Protein AF-A0A925NNZ6-F1 (afdb_monomer_lite)

Secondary structure (DSSP, 8-state):
-EEEEEE--SHHHHHHHHHHTTSSEEEEEE-SSPPGGG----TTTTTS-SS--TT-STTTSTTTHHHHSS--EEE-S--SSSSTTHHHHH-HHHHHHHHHHHHHHHHHT-SS---EE---HHHHHHHHHHHHHTT-------EEE--TTTHHHHHHHHHHHHHHH-TTEEEETTEEEEEEEEETTEEEEEEEESSS----EEEE-

Sequence (205 aa):
MRKLALVGLGASGLFALKELAGADVEVHVFDVGPVYEKRYACPIDQGKLTVCPPKACSYCAPGQSAGSWNDFKVILSASPVIGGRLFDLVGGPELQKKLDIVRETILTHAPCEIPVVKPNAEDLEWIKKKATLAGMTYHYQELLHCGSDNAPAINTSILDEIIDKGPNINFHWDSKVLSVSRRGEQFNLQYDRYRNPGDEREDIF

pLDDT: mean 88.43, std 9.91, range [48.97, 97.94]

Radius of gyration: 20.22 Å; chains: 1; bounding box: 53×37×56 Å

Structure (mmCIF, N/CA/C/O backbone):
data_AF-A0A925NNZ6-F1
#
_entry.id   AF-A0A925NNZ6-F1
#
loop_
_atom_site.group_PDB
_atom_site.id
_atom_site.type_symbol
_atom_site.label_atom_id
_atom_site.label_alt_id
_atom_site.label_comp_id
_atom_site.label_asym_id
_atom_site.label_entity_id
_atom_site.label_seq_id
_atom_site.pdbx_PDB_ins_code
_atom_site.Cartn_x
_atom_site.Cartn_y
_atom_site.Cartn_z
_atom_site.occupancy
_atom_site.B_iso_or_equiv
_atom_site.auth_seq_id
_atom_site.auth_comp_id
_atom_site.auth_asym_id
_atom_site.auth_atom_id
_atom_site.pdbx_PDB_model_num
ATOM 1 N N . MET A 1 1 ? -25.799 -6.582 8.020 1.00 70.62 1 MET A N 1
ATOM 2 C CA . MET A 1 1 ? -24.635 -6.078 7.268 1.00 70.62 1 MET A CA 1
ATOM 3 C C . MET A 1 1 ? -23.443 -6.943 7.647 1.00 70.62 1 MET A C 1
ATOM 5 O O . MET A 1 1 ? -23.321 -7.266 8.824 1.00 70.62 1 MET A O 1
ATOM 9 N N . ARG A 1 2 ? -22.658 -7.432 6.680 1.00 89.69 2 ARG A N 1
ATOM 10 C CA . ARG A 1 2 ? -21.439 -8.206 6.982 1.00 89.69 2 ARG A CA 1
ATOM 11 C C . ARG A 1 2 ? -20.373 -7.248 7.514 1.00 89.69 2 ARG A C 1
ATOM 13 O O . ARG A 1 2 ? -20.303 -6.129 7.015 1.00 89.69 2 ARG A O 1
ATOM 20 N N . LYS A 1 3 ? -19.572 -7.686 8.487 1.00 95.31 3 LYS A N 1
ATOM 21 C CA . LYS A 1 3 ? -18.428 -6.923 8.993 1.00 95.31 3 LYS A CA 1
ATOM 22 C C . LYS A 1 3 ? -17.134 -7.495 8.429 1.00 95.31 3 LYS A C 1
ATOM 24 O O . LYS A 1 3 ? -17.007 -8.706 8.271 1.00 95.31 3 LYS A O 1
ATOM 29 N N . LEU A 1 4 ? -16.181 -6.629 8.117 1.00 96.38 4 LEU A N 1
ATOM 30 C CA . LEU A 1 4 ? -14.862 -7.002 7.620 1.00 96.38 4 LEU A CA 1
ATOM 31 C C . LEU A 1 4 ? -13.799 -6.266 8.427 1.00 96.38 4 LEU A C 1
ATOM 33 O O . LEU A 1 4 ? -13.827 -5.042 8.509 1.00 96.38 4 LEU A O 1
ATOM 37 N N . ALA A 1 5 ? -12.842 -7.004 8.981 1.00 97.00 5 ALA A N 1
ATOM 38 C CA . ALA A 1 5 ? -11.642 -6.421 9.565 1.00 97.00 5 ALA A CA 1
ATOM 39 C C . ALA A 1 5 ? -10.515 -6.395 8.525 1.00 97.00 5 ALA A C 1
ATOM 41 O O . ALA A 1 5 ? -10.08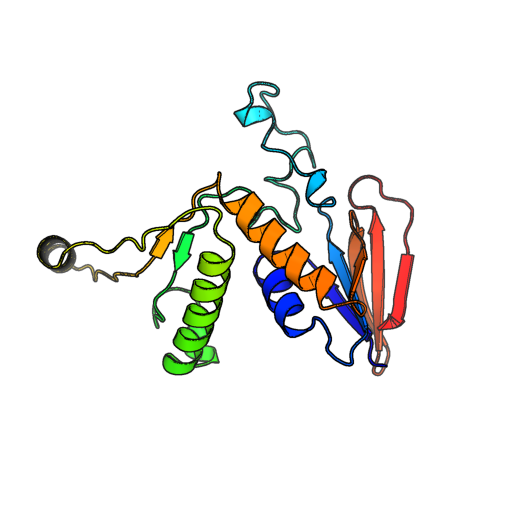9 -7.441 8.032 1.00 97.00 5 ALA A O 1
ATOM 42 N N . LEU A 1 6 ? -10.015 -5.203 8.212 1.00 95.31 6 LEU A N 1
ATOM 43 C CA . LEU A 1 6 ? -8.822 -4.993 7.402 1.00 95.31 6 LEU A CA 1
ATOM 44 C C . LEU A 1 6 ? -7.664 -4.630 8.331 1.00 95.31 6 LEU A C 1
ATOM 46 O O . LEU A 1 6 ? -7.710 -3.620 9.028 1.00 95.31 6 LEU A O 1
ATOM 50 N N . VAL A 1 7 ? -6.626 -5.465 8.359 1.00 94.12 7 VAL A N 1
ATOM 51 C CA . VAL A 1 7 ? -5.488 -5.306 9.274 1.00 94.12 7 VAL A CA 1
ATOM 52 C C . VAL A 1 7 ? -4.265 -4.815 8.503 1.00 94.12 7 VAL A C 1
ATOM 54 O O . VAL A 1 7 ? -3.663 -5.564 7.735 1.00 94.12 7 VAL A O 1
ATOM 57 N N . GLY A 1 8 ? -3.886 -3.563 8.749 1.00 89.44 8 GLY A N 1
ATOM 58 C CA . GLY A 1 8 ? -2.776 -2.863 8.108 1.00 89.44 8 GLY A CA 1
ATOM 59 C C . GLY A 1 8 ? -3.194 -2.090 6.856 1.00 89.44 8 GLY A C 1
ATOM 60 O O . GLY A 1 8 ? -3.698 -2.660 5.890 1.00 89.44 8 GLY A O 1
ATOM 61 N N . LEU A 1 9 ? -2.903 -0.791 6.843 1.00 87.75 9 LEU A N 1
ATOM 62 C CA . LEU A 1 9 ? -3.215 0.135 5.755 1.00 87.75 9 LEU A CA 1
ATOM 63 C C . LEU A 1 9 ? -1.996 0.412 4.857 1.00 87.75 9 LEU A C 1
ATOM 65 O O . LEU A 1 9 ? -1.708 1.541 4.472 1.00 87.75 9 LEU A O 1
ATOM 69 N N . GLY A 1 10 ? -1.251 -0.641 4.510 1.00 86.25 10 GLY A N 1
ATOM 70 C CA . GLY A 1 10 ? -0.184 -0.540 3.510 1.00 86.25 10 GLY A CA 1
ATOM 71 C C . GLY A 1 10 ? -0.756 -0.362 2.099 1.00 86.25 10 GLY A C 1
ATOM 72 O O . GLY A 1 10 ? -1.966 -0.257 1.924 1.00 86.25 10 GLY A O 1
ATOM 73 N N . ALA A 1 11 ? 0.090 -0.428 1.066 1.00 86.56 11 ALA A N 1
ATOM 74 C CA . ALA A 1 11 ? -0.375 -0.330 -0.323 1.00 86.56 11 ALA A CA 1
ATOM 75 C C . ALA A 1 11 ? -1.492 -1.347 -0.644 1.00 86.56 11 ALA A C 1
ATOM 77 O O . ALA A 1 11 ? -2.519 -0.982 -1.204 1.00 86.56 11 ALA A O 1
ATOM 78 N N . SER A 1 12 ? -1.348 -2.607 -0.219 1.00 89.31 12 SER A N 1
ATOM 79 C CA . SER A 1 12 ? -2.393 -3.622 -0.412 1.00 89.31 12 SER A CA 1
ATOM 80 C C . SER A 1 12 ? -3.700 -3.278 0.306 1.00 89.31 12 SER A C 1
ATOM 82 O O . SER A 1 12 ? -4.767 -3.436 -0.279 1.00 89.31 12 SER A O 1
ATOM 84 N N . GLY A 1 13 ? -3.625 -2.799 1.551 1.00 91.88 13 GLY A N 1
ATOM 85 C CA . GLY A 1 13 ? -4.790 -2.389 2.334 1.00 91.88 13 GLY A CA 1
ATOM 86 C C . GLY A 1 13 ? -5.497 -1.179 1.724 1.00 91.88 13 GLY A C 1
ATOM 87 O O . GLY A 1 13 ? -6.717 -1.182 1.611 1.00 91.88 13 GLY A O 1
ATOM 88 N N . LEU A 1 14 ? -4.733 -0.188 1.258 1.00 91.50 14 LEU A N 1
ATOM 89 C CA . LEU A 1 14 ? -5.252 1.012 0.604 1.00 91.50 14 LEU A CA 1
ATOM 90 C C . LEU A 1 14 ? -6.019 0.666 -0.680 1.00 91.50 14 LEU A C 1
ATOM 92 O O . LEU A 1 14 ? -7.159 1.089 -0.852 1.00 91.50 14 LEU A O 1
ATOM 96 N N . PHE A 1 15 ? -5.431 -0.159 -1.552 1.00 93.38 15 PHE A N 1
ATOM 97 C CA . PHE A 1 15 ? -6.103 -0.598 -2.778 1.00 93.38 15 PHE A CA 1
ATOM 98 C C . PHE A 1 15 ? -7.295 -1.524 -2.496 1.00 93.38 15 PHE A C 1
ATOM 100 O O . PHE A 1 15 ? -8.307 -1.424 -3.180 1.00 93.38 15 PHE A O 1
ATOM 107 N N . ALA A 1 16 ? -7.234 -2.373 -1.464 1.00 94.62 16 ALA A N 1
ATOM 108 C CA . ALA A 1 16 ? -8.396 -3.155 -1.043 1.00 94.62 16 ALA A CA 1
ATOM 109 C C . ALA A 1 16 ? -9.540 -2.256 -0.543 1.00 94.62 16 ALA A C 1
ATOM 111 O O . ALA A 1 16 ? -10.695 -2.496 -0.881 1.00 94.62 16 ALA A O 1
ATOM 112 N N . LEU A 1 17 ? -9.236 -1.198 0.216 1.00 93.94 17 LEU A N 1
ATOM 113 C CA . LEU A 1 17 ? -10.246 -0.233 0.653 1.00 93.94 17 LEU A CA 1
ATOM 114 C C . LEU A 1 17 ? -10.866 0.543 -0.500 1.00 93.94 17 LEU A C 1
ATOM 116 O O . LEU A 1 17 ? -12.069 0.777 -0.464 1.00 93.94 17 LEU A O 1
ATOM 120 N N . LYS A 1 18 ? -10.090 0.895 -1.527 1.00 93.56 18 LYS A N 1
ATOM 121 C CA . LYS A 1 18 ? -10.624 1.545 -2.731 1.00 93.56 18 LYS A CA 1
ATOM 122 C C . LYS A 1 18 ? -11.724 0.723 -3.404 1.00 93.56 18 LYS A C 1
ATOM 124 O O . LYS A 1 18 ? -12.705 1.299 -3.858 1.00 93.56 18 LYS A O 1
ATOM 129 N N . GLU A 1 19 ? -11.597 -0.602 -3.406 1.00 93.94 19 GLU A N 1
ATOM 130 C CA . GLU A 1 19 ? -12.623 -1.516 -3.929 1.00 93.94 19 GLU A CA 1
ATOM 131 C C . GLU A 1 19 ? -13.809 -1.713 -2.963 1.00 93.94 19 GLU A C 1
ATOM 133 O O . GLU A 1 19 ? -14.926 -1.988 -3.395 1.00 93.94 19 GLU A O 1
ATOM 138 N N . LEU A 1 20 ? -13.584 -1.596 -1.649 1.00 95.25 20 LEU A N 1
ATOM 139 C CA . LEU A 1 20 ? -14.611 -1.800 -0.615 1.00 95.25 20 LEU A CA 1
ATOM 140 C C . LEU A 1 20 ? -15.396 -0.524 -0.258 1.00 95.25 20 LEU A C 1
ATOM 142 O O . LEU A 1 20 ? -16.455 -0.609 0.373 1.00 95.25 20 LEU A O 1
ATOM 146 N N . ALA A 1 21 ? -14.889 0.653 -0.620 1.00 94.56 21 ALA A N 1
ATOM 147 C CA . ALA A 1 21 ? -15.532 1.932 -0.352 1.00 94.56 21 ALA A CA 1
ATOM 148 C C . ALA A 1 21 ? -16.902 2.010 -1.042 1.00 94.56 21 ALA A C 1
ATOM 150 O O . ALA A 1 21 ? -17.012 1.868 -2.258 1.00 94.56 21 ALA A O 1
ATOM 151 N N . GLY A 1 22 ? -17.957 2.223 -0.253 1.00 91.75 22 GLY A N 1
ATOM 152 C CA . GLY A 1 22 ? -19.336 2.308 -0.741 1.00 91.75 22 GLY A CA 1
ATOM 153 C C . GLY A 1 22 ? -20.005 0.956 -1.021 1.00 91.75 22 GLY A C 1
ATOM 154 O O . GLY A 1 22 ? -21.166 0.928 -1.429 1.00 91.75 22 GLY A O 1
ATOM 155 N N . ALA A 1 23 ? -19.316 -0.167 -0.797 1.00 93.50 23 ALA A N 1
ATOM 156 C CA . ALA A 1 23 ? -19.919 -1.494 -0.888 1.00 93.50 23 ALA A CA 1
ATOM 157 C C . ALA A 1 23 ? -20.847 -1.786 0.310 1.00 93.50 23 ALA A C 1
ATOM 159 O O . ALA A 1 23 ? -20.716 -1.195 1.381 1.00 93.50 23 ALA A O 1
ATOM 160 N N . ASP A 1 24 ? -21.762 -2.752 0.156 1.00 93.75 24 ASP A N 1
ATOM 161 C CA . ASP A 1 24 ? -22.685 -3.204 1.217 1.00 93.75 24 ASP A CA 1
ATOM 162 C C . ASP A 1 24 ? -21.991 -4.129 2.245 1.00 93.75 24 ASP A C 1
ATOM 164 O O . ASP A 1 24 ? -22.342 -5.295 2.450 1.00 93.75 24 ASP A O 1
ATOM 168 N N . VAL A 1 25 ? -20.924 -3.618 2.858 1.00 94.88 25 VAL A N 1
ATOM 169 C CA . VAL A 1 25 ? -20.135 -4.269 3.910 1.00 94.88 25 VAL A CA 1
ATOM 170 C C . VAL A 1 25 ? -19.590 -3.205 4.857 1.00 94.88 25 VAL A C 1
ATOM 172 O O . VAL A 1 25 ? -19.070 -2.186 4.419 1.00 94.88 25 VAL A O 1
ATOM 175 N N . GLU A 1 26 ? -19.692 -3.439 6.160 1.00 96.44 26 GLU A N 1
ATOM 176 C CA . GLU A 1 26 ? -19.111 -2.566 7.182 1.00 96.44 26 GLU A CA 1
ATOM 177 C C . GLU A 1 26 ? -17.634 -2.932 7.361 1.00 96.44 26 GLU A C 1
ATOM 179 O O . GLU A 1 26 ? -17.307 -4.064 7.724 1.00 96.44 26 GLU A O 1
ATOM 184 N N . VAL A 1 27 ? -16.725 -1.999 7.085 1.00 97.00 27 VAL A N 1
ATOM 185 C CA . VAL A 1 27 ? -15.278 -2.253 7.096 1.00 97.00 27 VAL A CA 1
ATOM 186 C C . VAL A 1 27 ? -14.638 -1.574 8.297 1.00 97.00 27 VAL A C 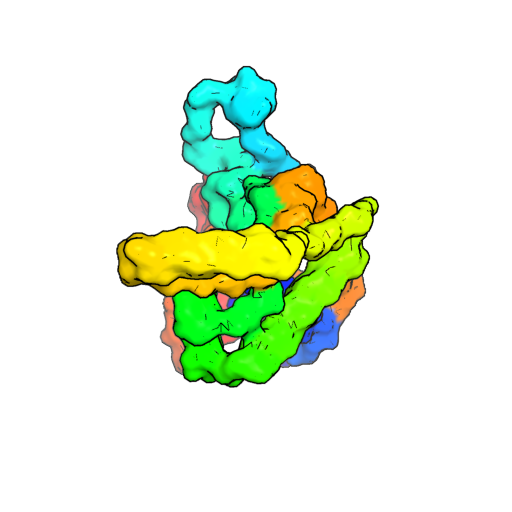1
ATOM 188 O O . VAL A 1 27 ? -14.811 -0.380 8.501 1.00 97.00 27 VAL A O 1
ATOM 191 N N . HIS A 1 28 ? -13.859 -2.314 9.080 1.00 97.19 28 HIS A N 1
ATOM 192 C CA . HIS A 1 28 ? -13.054 -1.789 10.180 1.00 97.19 28 HIS A CA 1
ATOM 193 C C . HIS A 1 28 ? -11.577 -1.918 9.828 1.00 97.19 28 HIS A C 1
ATOM 195 O O . HIS A 1 28 ? -11.075 -3.021 9.618 1.00 97.19 28 HIS A O 1
ATOM 201 N N . VAL A 1 29 ? -10.877 -0.792 9.769 1.00 94.75 29 VAL A N 1
ATOM 202 C CA . VAL A 1 29 ? -9.463 -0.722 9.393 1.00 94.75 29 VAL A CA 1
ATOM 203 C C . VAL A 1 29 ? -8.623 -0.565 10.645 1.00 94.75 29 VAL A C 1
ATOM 205 O O . VAL A 1 29 ? -8.743 0.445 11.327 1.00 94.75 29 VAL A O 1
ATOM 208 N N . PHE A 1 30 ? -7.751 -1.522 10.933 1.00 94.25 30 PHE A N 1
ATOM 209 C CA . PHE A 1 30 ? -6.829 -1.467 12.064 1.00 94.25 30 PHE A CA 1
ATOM 210 C C . PHE A 1 30 ? -5.424 -1.168 11.565 1.00 94.25 30 PHE A C 1
ATOM 212 O O . PHE A 1 30 ? -4.824 -1.992 10.872 1.00 94.25 30 PHE A O 1
ATOM 219 N N . ASP A 1 31 ? -4.888 -0.007 11.929 1.00 89.75 31 ASP A N 1
ATOM 220 C CA . ASP A 1 31 ? -3.544 0.397 11.535 1.00 89.75 31 ASP A CA 1
ATOM 221 C C . ASP A 1 31 ? -2.750 0.934 12.726 1.00 89.75 31 ASP A C 1
ATOM 223 O O . ASP A 1 31 ? -3.236 1.746 13.514 1.00 89.75 31 ASP A O 1
ATOM 227 N N . VAL A 1 32 ? -1.492 0.503 12.849 1.00 88.00 32 VAL A N 1
ATOM 228 C CA . VAL A 1 32 ? -0.613 0.963 13.937 1.00 88.00 32 VAL A CA 1
ATOM 229 C C . VAL A 1 32 ? -0.021 2.351 13.667 1.00 88.00 32 VAL A C 1
ATOM 231 O O . VAL A 1 32 ? 0.511 3.005 14.571 1.00 88.00 32 VAL A O 1
ATOM 234 N N . GLY A 1 33 ? -0.110 2.823 12.423 1.00 82.31 33 GLY A N 1
ATOM 235 C CA . GLY A 1 33 ? 0.255 4.167 12.023 1.00 82.31 33 GLY A CA 1
ATOM 236 C C . GLY A 1 33 ? -0.696 5.218 12.605 1.00 82.31 33 GLY A C 1
ATOM 237 O O . GLY A 1 33 ? -1.814 4.919 13.028 1.00 82.31 33 GLY A O 1
ATOM 238 N N . PRO A 1 34 ? -0.244 6.479 12.686 1.00 80.50 34 PRO A N 1
ATOM 239 C CA . PRO A 1 34 ? -1.134 7.578 13.010 1.00 80.50 34 PRO A CA 1
ATOM 240 C C . PRO A 1 34 ? -1.952 7.979 11.766 1.00 80.50 34 PRO A C 1
ATOM 242 O O . PRO A 1 34 ? -1.615 7.610 10.631 1.00 80.50 34 PRO A O 1
ATOM 245 N N . VAL A 1 35 ? -2.967 8.819 11.982 1.00 79.00 35 VAL A N 1
ATOM 246 C CA . VAL A 1 35 ? -3.643 9.565 10.903 1.00 79.00 35 VAL A CA 1
ATOM 247 C C . VAL A 1 35 ? -2.623 10.273 10.000 1.00 79.00 35 VAL A C 1
ATOM 249 O O . VAL A 1 35 ? -1.531 10.631 10.462 1.00 79.00 35 VAL A O 1
ATOM 252 N N . TYR A 1 36 ? -2.947 10.431 8.714 1.00 71.75 36 TYR A N 1
ATOM 253 C CA . TYR A 1 36 ? -2.008 10.915 7.692 1.00 71.75 36 TYR A CA 1
ATOM 254 C C . TYR A 1 36 ? -1.413 12.286 8.037 1.00 71.75 36 TYR A C 1
ATOM 256 O O . TYR A 1 36 ? -0.205 12.471 7.912 1.00 71.75 36 TYR A O 1
ATOM 264 N N . GLU A 1 37 ? -2.207 13.203 8.586 1.00 73.25 37 GLU A N 1
ATOM 265 C CA . GLU A 1 37 ? -1.793 14.570 8.943 1.00 73.25 37 GLU A CA 1
ATOM 266 C C . GLU A 1 37 ? -0.776 14.589 10.090 1.00 73.25 37 GLU A C 1
ATOM 268 O O . GLU A 1 37 ? -0.034 15.552 10.270 1.00 73.25 37 GLU A O 1
ATOM 273 N N . LYS A 1 38 ? -0.735 13.517 10.888 1.00 78.06 38 LYS A N 1
ATOM 274 C CA . LYS A 1 38 ? 0.229 13.337 11.981 1.00 78.06 38 LYS A CA 1
ATOM 275 C C . LYS A 1 38 ? 1.465 12.555 11.546 1.00 78.06 38 LYS A C 1
ATOM 277 O O . LYS A 1 38 ? 2.305 12.238 12.392 1.00 78.06 38 LYS A O 1
ATOM 282 N N . ARG A 1 39 ? 1.594 12.213 10.261 1.00 78.25 39 ARG A N 1
ATOM 283 C CA . ARG A 1 39 ? 2.824 11.623 9.732 1.00 78.25 39 ARG A CA 1
ATOM 284 C C . ARG A 1 39 ? 3.851 12.688 9.443 1.00 78.25 39 ARG A C 1
ATOM 286 O O . ARG A 1 39 ? 3.546 13.799 9.037 1.00 78.25 39 ARG A O 1
ATOM 293 N N . TYR A 1 40 ? 5.098 12.307 9.649 1.00 75.69 40 TYR A N 1
ATOM 294 C CA . TYR A 1 40 ? 6.236 13.190 9.482 1.00 75.69 40 TYR A CA 1
ATOM 295 C C . TYR A 1 40 ? 7.434 12.408 8.965 1.00 75.69 40 TYR A C 1
ATOM 297 O O . TYR A 1 40 ? 7.595 11.214 9.261 1.00 75.69 40 TYR A O 1
ATOM 305 N N . ALA A 1 41 ? 8.265 13.117 8.201 1.00 75.88 41 ALA A N 1
ATOM 306 C CA . ALA A 1 41 ? 9.531 12.613 7.703 1.00 75.88 41 ALA A CA 1
ATOM 307 C C . ALA A 1 41 ? 10.472 12.232 8.852 1.00 75.88 41 ALA A C 1
ATOM 309 O O . ALA A 1 41 ? 10.345 12.729 9.973 1.00 75.88 41 ALA A O 1
ATOM 310 N N . CYS A 1 42 ? 11.415 11.332 8.585 1.00 78.94 42 CYS A N 1
ATOM 311 C CA . CYS A 1 42 ? 12.329 10.842 9.605 1.00 78.94 42 CYS A CA 1
ATOM 312 C C . CYS A 1 42 ? 13.085 12.008 10.284 1.00 78.94 42 CYS A C 1
ATOM 314 O O . CYS A 1 42 ? 13.736 12.794 9.596 1.00 78.94 42 CYS A O 1
ATOM 316 N N . PRO A 1 43 ? 13.066 12.132 11.628 1.00 82.06 43 PRO A N 1
ATOM 317 C CA . PRO A 1 43 ? 13.826 13.177 12.314 1.00 82.06 43 PRO A CA 1
ATOM 318 C C . PRO A 1 43 ? 15.343 13.075 12.096 1.00 82.06 43 PRO A C 1
ATOM 320 O O . PRO A 1 43 ? 16.037 14.071 12.273 1.00 82.06 43 PRO A O 1
ATOM 323 N N . ILE A 1 44 ? 15.856 11.898 11.714 1.00 86.25 44 ILE A N 1
ATOM 324 C CA . ILE A 1 44 ? 17.268 11.709 11.346 1.00 86.25 44 ILE A CA 1
ATOM 325 C C . ILE A 1 44 ? 17.577 12.409 10.023 1.00 86.25 44 ILE A C 1
ATOM 327 O O . ILE A 1 44 ? 18.537 13.171 9.964 1.00 86.25 44 ILE A O 1
ATOM 331 N N . ASP A 1 45 ? 16.726 12.243 9.007 1.00 81.50 45 ASP A N 1
ATOM 332 C CA . ASP A 1 45 ? 16.864 12.938 7.715 1.00 81.50 45 ASP A CA 1
ATOM 333 C C . ASP A 1 45 ? 16.781 14.464 7.891 1.00 81.50 45 ASP A C 1
ATOM 335 O O . ASP A 1 45 ? 17.352 15.229 7.121 1.00 81.50 45 ASP A O 1
ATOM 339 N N . GLN A 1 46 ? 16.105 14.915 8.953 1.00 84.12 46 GLN A N 1
ATOM 340 C CA . GLN A 1 46 ? 16.008 16.322 9.346 1.00 84.12 46 GLN A CA 1
ATOM 341 C C . GLN A 1 46 ? 17.154 16.795 10.262 1.00 84.12 46 GLN A C 1
ATOM 343 O O . GLN A 1 46 ? 17.104 17.922 10.754 1.00 84.12 46 GLN A O 1
ATOM 348 N N . GLY A 1 47 ? 18.142 15.946 10.568 1.00 88.50 47 GLY A N 1
ATOM 349 C CA . GLY A 1 47 ? 19.259 16.263 11.467 1.00 88.50 47 GLY A CA 1
ATOM 350 C C . GLY A 1 47 ? 18.868 16.481 12.936 1.00 88.50 47 GLY A C 1
ATOM 351 O O . GLY A 1 47 ? 19.678 16.964 13.723 1.00 88.50 47 GLY A O 1
ATOM 352 N N . LYS A 1 48 ? 17.632 16.145 13.326 1.00 88.12 48 LYS A N 1
ATOM 353 C CA . LYS A 1 48 ? 17.109 16.323 14.693 1.00 88.12 48 LYS A CA 1
ATOM 354 C C . LYS A 1 48 ? 17.508 15.187 15.628 1.00 88.12 48 LYS A C 1
ATOM 356 O O . LYS A 1 48 ? 17.541 15.382 16.838 1.00 88.12 48 LYS A O 1
ATOM 361 N N . LEU A 1 49 ? 17.765 14.000 15.080 1.00 87.19 49 LEU A N 1
ATOM 362 C CA . LEU A 1 49 ? 18.192 12.814 15.819 1.00 87.19 49 LEU A CA 1
ATOM 363 C C . LEU A 1 49 ? 19.373 12.149 15.108 1.00 87.19 49 LEU A C 1
ATOM 365 O O . LEU A 1 49 ? 19.472 12.190 13.888 1.00 87.19 49 LEU A O 1
ATOM 369 N N . THR A 1 50 ? 20.239 11.490 15.873 1.00 88.62 50 THR A N 1
ATOM 370 C CA . THR A 1 50 ? 21.347 10.669 15.349 1.00 88.62 50 THR A CA 1
ATOM 371 C C . THR A 1 50 ? 21.059 9.170 15.426 1.00 88.62 50 THR A C 1
ATOM 373 O O . THR A 1 50 ? 21.654 8.382 14.699 1.00 88.62 50 THR A O 1
ATOM 376 N N . VAL A 1 51 ? 20.129 8.771 16.296 1.00 85.62 51 VAL A N 1
ATOM 377 C CA . VAL A 1 51 ? 19.690 7.387 16.510 1.00 85.62 51 VAL A CA 1
ATOM 378 C C . VAL A 1 51 ? 18.172 7.359 16.417 1.00 85.62 51 VAL A C 1
ATOM 380 O O . VAL A 1 51 ? 17.526 8.280 16.908 1.00 85.62 51 VAL A O 1
ATOM 383 N N . CYS A 1 52 ? 17.600 6.323 15.798 1.00 79.12 52 CYS A N 1
ATOM 384 C CA . CYS A 1 52 ? 16.150 6.165 15.673 1.00 79.12 52 CYS A CA 1
ATOM 385 C C . CYS A 1 52 ? 15.588 5.547 16.963 1.00 79.12 52 CYS A C 1
ATOM 387 O O . CYS A 1 52 ? 15.885 4.380 17.238 1.00 79.12 52 CYS A O 1
ATOM 389 N N . PRO A 1 53 ? 14.790 6.273 17.770 1.00 76.81 53 PRO A N 1
ATOM 390 C CA . PRO A 1 53 ? 14.105 5.649 18.887 1.00 76.81 53 PRO A CA 1
ATOM 391 C C . PRO A 1 53 ? 13.076 4.618 18.387 1.00 76.81 53 PRO A C 1
ATOM 393 O O . PRO A 1 53 ? 12.555 4.726 17.271 1.00 76.81 53 PRO A O 1
ATOM 396 N N . PRO A 1 54 ? 12.704 3.629 19.213 1.00 74.31 54 PRO A N 1
ATOM 397 C CA . PRO A 1 54 ? 11.572 2.766 18.905 1.00 74.31 54 PRO A CA 1
ATOM 398 C C . PRO A 1 54 ? 10.312 3.597 18.625 1.00 74.31 54 PRO A C 1
ATOM 400 O O . PRO A 1 54 ? 10.008 4.536 19.358 1.00 74.31 54 PRO A O 1
ATOM 403 N N . LYS A 1 55 ? 9.563 3.241 17.572 1.00 70.69 55 LYS A N 1
ATOM 404 C CA . LYS A 1 55 ? 8.307 3.913 17.164 1.00 70.69 55 LYS A CA 1
ATOM 405 C C . LYS A 1 55 ? 8.456 5.411 16.826 1.00 70.69 55 LYS A C 1
ATOM 407 O O . LYS A 1 55 ? 7.469 6.142 16.840 1.00 70.69 55 LYS A O 1
ATOM 412 N N . ALA A 1 56 ? 9.668 5.876 16.524 1.00 63.44 56 ALA A N 1
ATOM 413 C CA . ALA A 1 56 ? 9.975 7.304 16.464 1.00 63.44 56 ALA A CA 1
ATOM 414 C C . ALA A 1 56 ? 9.620 8.035 15.173 1.00 63.44 56 ALA A C 1
ATOM 416 O O . ALA A 1 56 ? 9.730 9.261 15.140 1.00 63.44 56 ALA A O 1
ATOM 417 N N . CYS A 1 57 ? 9.258 7.340 14.097 1.00 68.38 57 CYS A N 1
ATOM 418 C CA . CYS A 1 57 ? 8.920 8.001 12.842 1.00 68.38 57 CYS A CA 1
ATOM 419 C C . CYS A 1 57 ? 8.006 7.154 11.959 1.00 68.38 57 CYS A C 1
ATOM 421 O O . CYS A 1 57 ? 7.859 5.941 12.135 1.00 68.38 57 CYS A O 1
ATOM 423 N N . SER A 1 58 ? 7.418 7.822 10.968 1.00 68.44 58 SER A N 1
ATOM 424 C CA . SER A 1 58 ? 6.496 7.209 10.006 1.00 68.44 58 SER A CA 1
ATOM 425 C C . SER A 1 58 ? 7.203 6.326 8.966 1.00 68.44 58 SER A C 1
ATOM 427 O O . SER A 1 58 ? 6.526 5.643 8.209 1.00 68.44 58 SER A O 1
ATOM 429 N N . TYR A 1 59 ? 8.544 6.314 8.936 1.00 69.19 59 TYR A N 1
ATOM 430 C CA . TYR A 1 59 ? 9.347 5.466 8.037 1.00 69.19 59 TYR A CA 1
ATOM 431 C C . TYR A 1 59 ? 9.477 4.030 8.545 1.00 69.19 59 TYR A C 1
ATOM 433 O O . TYR A 1 59 ? 9.615 3.100 7.761 1.00 69.19 59 TYR A O 1
ATOM 441 N N . CYS A 1 60 ? 9.470 3.834 9.863 1.00 60.41 60 CYS A N 1
ATOM 442 C CA . CYS A 1 60 ? 9.699 2.517 10.463 1.00 60.41 60 CYS A CA 1
ATOM 443 C C . CYS A 1 60 ? 8.457 1.975 11.174 1.00 60.41 60 CYS A C 1
ATOM 445 O O . CYS A 1 60 ? 8.412 0.792 11.504 1.00 60.41 60 CYS A O 1
ATOM 447 N N . ALA A 1 61 ? 7.454 2.822 11.431 1.00 61.09 61 ALA A N 1
ATOM 448 C CA . ALA A 1 61 ? 6.187 2.377 11.991 1.00 61.09 61 ALA A CA 1
ATOM 449 C C . ALA A 1 61 ? 5.475 1.448 10.986 1.00 61.09 61 ALA A C 1
ATOM 451 O O . ALA A 1 61 ? 5.260 1.859 9.841 1.00 61.09 61 ALA A O 1
ATOM 452 N N . PRO A 1 62 ? 5.094 0.219 11.390 1.00 54.31 62 PRO A N 1
ATOM 453 C CA . PRO A 1 62 ? 4.269 -0.646 10.560 1.00 54.31 62 PRO A CA 1
ATOM 454 C C . PRO A 1 62 ? 2.951 0.063 10.235 1.00 54.31 62 PRO A C 1
ATOM 456 O O . PRO A 1 62 ? 2.580 1.050 10.864 1.00 54.31 62 PRO A O 1
ATOM 459 N N . GLY A 1 63 ? 2.240 -0.410 9.229 1.00 52.38 63 GLY A N 1
ATOM 460 C CA . GLY A 1 63 ? 0.966 0.171 8.837 1.00 52.38 63 GLY A CA 1
ATOM 461 C C . GLY A 1 63 ? 1.075 0.973 7.558 1.00 52.38 63 GLY A C 1
ATOM 462 O O . GLY A 1 63 ? 0.408 0.622 6.602 1.00 52.38 63 GLY A O 1
ATOM 463 N N . GLN A 1 64 ? 1.952 1.984 7.470 1.00 55.53 64 GLN A N 1
ATOM 464 C CA . GLN A 1 64 ? 1.945 2.883 6.294 1.00 55.53 64 GLN A CA 1
ATOM 465 C C . GLN A 1 64 ? 3.327 3.282 5.760 1.00 55.53 64 GLN A C 1
ATOM 467 O O . GLN A 1 64 ? 3.439 3.984 4.750 1.00 55.53 64 GLN A O 1
ATOM 472 N N . SER A 1 65 ? 4.401 2.788 6.377 1.00 50.50 65 SER A N 1
ATOM 473 C CA . SER A 1 65 ? 5.769 3.102 5.962 1.00 50.50 65 SER A CA 1
ATOM 474 C C . SER A 1 65 ? 6.204 2.477 4.636 1.00 50.50 65 SER A C 1
ATOM 476 O O . SER A 1 65 ? 7.024 3.057 3.928 1.00 50.50 65 SER A O 1
ATOM 478 N N . ALA A 1 66 ? 5.625 1.342 4.238 1.00 48.97 66 ALA A N 1
ATOM 479 C CA . ALA A 1 66 ? 6.003 0.690 2.984 1.00 48.97 66 ALA A CA 1
ATOM 480 C C . ALA A 1 66 ? 5.518 1.446 1.730 1.00 48.97 66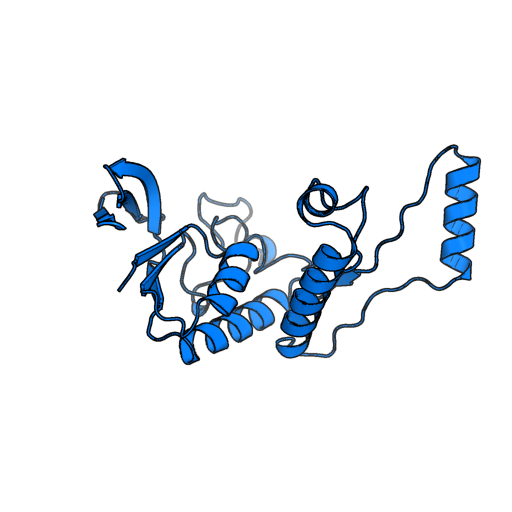 ALA A C 1
ATOM 482 O O . ALA A 1 66 ? 5.885 1.067 0.623 1.00 48.97 66 ALA A O 1
ATOM 483 N N . GLY A 1 67 ? 4.742 2.528 1.887 1.00 51.31 67 GLY A N 1
ATOM 484 C CA . GLY A 1 67 ? 4.271 3.362 0.776 1.00 51.31 67 GLY A CA 1
ATOM 485 C C . GLY A 1 67 ? 4.336 4.874 1.002 1.00 51.31 67 GLY A C 1
ATOM 486 O O . GLY A 1 67 ? 4.281 5.598 0.024 1.00 51.31 67 GLY A O 1
ATOM 487 N N . SER A 1 68 ? 4.448 5.381 2.238 1.00 63.97 68 SER A N 1
ATOM 488 C CA . SER A 1 68 ? 4.317 6.835 2.478 1.00 63.97 68 SER A CA 1
ATOM 489 C C . SER A 1 68 ? 5.614 7.630 2.298 1.00 63.97 68 SER A C 1
ATOM 491 O O . SER A 1 68 ? 5.539 8.808 1.990 1.00 63.97 68 SER A O 1
ATOM 493 N N . TRP A 1 69 ? 6.785 7.023 2.517 1.00 72.44 69 TRP A N 1
ATOM 494 C CA . TRP A 1 69 ? 8.084 7.714 2.475 1.00 72.44 69 TRP A CA 1
ATOM 495 C C . TRP A 1 69 ? 9.182 6.784 1.959 1.00 72.44 69 TRP A C 1
ATOM 497 O O . TRP A 1 69 ? 10.081 6.361 2.685 1.00 72.44 69 TRP A O 1
ATOM 507 N N . ASN A 1 70 ? 9.053 6.391 0.701 1.00 75.12 70 ASN A N 1
ATOM 508 C CA . ASN A 1 70 ? 10.069 5.645 -0.024 1.00 75.12 70 ASN A CA 1
ATOM 509 C C . ASN A 1 70 ? 10.089 6.113 -1.474 1.00 75.12 70 ASN A C 1
ATOM 511 O O . ASN A 1 70 ? 9.197 6.838 -1.897 1.00 75.12 70 ASN A O 1
ATOM 515 N N . ASP A 1 71 ? 11.062 5.625 -2.237 1.00 82.75 71 ASP A N 1
ATOM 516 C CA . ASP A 1 71 ? 11.247 5.955 -3.654 1.00 82.75 71 ASP A CA 1
ATOM 517 C C . ASP A 1 71 ? 9.983 5.730 -4.510 1.00 82.75 71 ASP A C 1
ATOM 519 O O . ASP A 1 71 ? 9.878 6.232 -5.620 1.00 82.75 71 ASP A O 1
ATOM 523 N N . PHE A 1 72 ? 9.004 4.977 -4.003 1.00 86.50 72 PHE A N 1
ATOM 524 C CA . PHE A 1 72 ? 7.691 4.760 -4.599 1.00 86.50 72 PHE A CA 1
ATOM 525 C C . PHE A 1 72 ? 7.825 4.228 -6.023 1.00 86.50 72 PHE A C 1
ATOM 527 O O . PHE A 1 72 ? 7.308 4.762 -7.008 1.00 86.50 72 PHE A O 1
ATOM 534 N N . LYS A 1 73 ? 8.621 3.161 -6.105 1.00 88.56 73 LYS A N 1
ATOM 535 C CA . LYS A 1 73 ? 8.872 2.405 -7.322 1.00 88.56 73 LYS A CA 1
ATOM 536 C C . LYS A 1 73 ? 7.791 1.357 -7.497 1.00 88.56 73 LYS A C 1
ATOM 538 O O . LYS A 1 73 ? 7.654 0.460 -6.666 1.00 88.56 73 LYS A O 1
ATOM 543 N N . VAL A 1 74 ? 7.069 1.440 -8.606 1.00 88.56 74 VAL A N 1
ATOM 544 C CA . VAL A 1 74 ? 6.023 0.479 -8.962 1.00 88.56 74 VAL A CA 1
ATOM 545 C C . VAL A 1 74 ? 6.457 -0.269 -10.205 1.00 88.56 74 VAL A C 1
ATOM 547 O O . VAL A 1 74 ? 6.749 0.339 -11.230 1.00 88.56 74 VAL A O 1
ATOM 550 N N . ILE A 1 75 ? 6.503 -1.594 -10.111 1.00 89.00 75 ILE A N 1
ATOM 551 C CA . ILE A 1 75 ? 6.749 -2.467 -11.259 1.00 89.00 75 ILE A CA 1
ATOM 552 C C . ILE A 1 75 ? 5.463 -2.520 -12.083 1.00 89.00 75 ILE A C 1
ATOM 554 O O . ILE A 1 75 ? 4.417 -2.883 -11.553 1.00 89.00 75 ILE A O 1
ATOM 558 N N . LEU A 1 76 ? 5.543 -2.170 -13.365 1.00 89.12 76 LEU A N 1
ATOM 559 C CA . LEU A 1 76 ? 4.381 -2.020 -14.249 1.00 89.12 76 LEU A CA 1
ATOM 560 C C . LEU A 1 76 ? 4.219 -3.155 -15.265 1.00 89.12 76 LEU A C 1
ATOM 562 O O . LEU A 1 76 ? 3.261 -3.159 -16.034 1.00 89.12 76 LEU A O 1
ATOM 566 N N . SER A 1 77 ? 5.146 -4.109 -15.289 1.00 87.88 77 SER A N 1
ATOM 567 C CA . SER A 1 77 ? 5.140 -5.213 -16.250 1.00 87.88 77 SER A CA 1
ATOM 568 C C . SER A 1 77 ? 4.949 -6.552 -15.550 1.00 87.88 77 SER A C 1
ATOM 570 O O . SER A 1 77 ? 5.745 -6.939 -14.685 1.00 87.88 77 SER A O 1
ATOM 572 N N . ALA A 1 78 ? 3.911 -7.281 -15.961 1.00 91.38 78 ALA A N 1
ATOM 573 C CA . ALA A 1 78 ? 3.692 -8.655 -15.541 1.00 91.38 78 ALA A CA 1
ATOM 574 C C . ALA A 1 78 ? 4.863 -9.533 -16.005 1.00 91.38 78 ALA A C 1
ATOM 576 O O . ALA A 1 78 ? 5.205 -9.570 -17.186 1.00 91.38 78 ALA A O 1
ATOM 577 N N . SER A 1 79 ? 5.478 -10.253 -15.067 1.00 89.56 79 SER A N 1
ATOM 578 C CA . SER A 1 79 ? 6.650 -11.080 -15.338 1.00 89.56 79 SER A CA 1
ATOM 579 C C . SER A 1 79 ? 6.543 -12.423 -14.616 1.00 89.56 79 SER A C 1
ATOM 581 O O . SER A 1 79 ? 6.192 -12.439 -13.438 1.00 89.56 79 SER A O 1
ATOM 583 N N . PRO A 1 80 ? 6.874 -13.548 -15.277 1.00 90.00 80 PRO A N 1
ATOM 584 C CA . PRO A 1 80 ? 6.923 -14.858 -14.627 1.00 90.00 80 PRO A CA 1
ATOM 585 C C . PRO A 1 80 ? 8.133 -15.022 -13.698 1.00 90.00 80 PRO A C 1
ATOM 587 O O . PRO A 1 80 ? 8.200 -15.976 -12.933 1.00 90.00 80 PRO A O 1
ATOM 590 N N . VAL A 1 81 ? 9.113 -14.119 -13.779 1.00 89.94 81 VAL A N 1
ATOM 591 C CA . VAL A 1 81 ? 10.395 -14.225 -13.061 1.00 89.94 81 VAL A CA 1
ATOM 592 C C . VAL A 1 81 ? 10.629 -13.078 -12.076 1.00 89.94 81 VAL A C 1
ATOM 594 O O . VAL A 1 81 ? 11.590 -13.108 -11.312 1.00 89.94 81 VAL A O 1
ATOM 597 N N . ILE A 1 82 ? 9.760 -12.062 -12.071 1.00 84.88 82 ILE A N 1
ATOM 598 C CA . ILE A 1 82 ? 9.851 -10.880 -11.204 1.00 84.88 82 ILE A CA 1
ATOM 599 C C . ILE A 1 82 ? 8.492 -10.655 -10.537 1.00 84.88 82 ILE A C 1
ATOM 601 O O . ILE A 1 82 ? 7.461 -10.724 -11.193 1.00 84.88 82 ILE A O 1
ATOM 605 N N . GLY A 1 83 ? 8.487 -10.339 -9.238 1.00 80.44 83 GLY A N 1
ATOM 606 C CA . GLY A 1 83 ? 7.247 -10.086 -8.486 1.00 80.44 83 GLY A CA 1
ATOM 607 C C . GLY A 1 83 ? 6.685 -11.304 -7.743 1.00 80.44 83 GLY A C 1
ATOM 608 O O . GLY A 1 83 ? 5.544 -11.282 -7.284 1.00 80.44 83 GLY A O 1
ATOM 609 N N . GLY A 1 84 ? 7.484 -12.364 -7.585 1.00 87.31 84 GLY A N 1
ATOM 610 C CA . GLY A 1 84 ? 7.123 -13.540 -6.793 1.00 87.31 84 GLY A CA 1
ATOM 611 C C . GLY A 1 84 ? 6.096 -14.435 -7.488 1.00 87.31 84 GLY A C 1
ATOM 612 O O . GLY A 1 84 ? 6.184 -14.680 -8.684 1.00 87.31 84 GLY A O 1
ATOM 613 N N . ARG A 1 85 ? 5.128 -14.955 -6.724 1.00 92.38 85 ARG A N 1
ATOM 614 C CA . ARG A 1 85 ? 4.168 -15.976 -7.190 1.00 92.38 85 ARG A CA 1
ATOM 615 C C . ARG A 1 85 ? 2.917 -15.405 -7.861 1.00 92.38 85 ARG A C 1
ATOM 617 O O . ARG A 1 85 ? 2.069 -16.179 -8.285 1.00 92.38 85 ARG A O 1
ATOM 624 N N . LEU A 1 86 ? 2.761 -14.080 -7.944 1.00 91.25 86 LEU A N 1
ATOM 625 C CA . LEU A 1 86 ? 1.532 -13.473 -8.473 1.00 91.25 86 LEU A CA 1
ATOM 626 C C . LEU A 1 86 ? 1.249 -13.909 -9.912 1.00 91.25 86 LEU A C 1
ATOM 628 O O . LEU A 1 86 ? 0.107 -14.224 -10.231 1.00 91.25 86 LEU A O 1
ATOM 632 N N . PHE A 1 87 ? 2.285 -14.007 -10.748 1.00 93.88 87 PHE A N 1
ATOM 633 C CA . PHE A 1 87 ? 2.135 -14.488 -12.119 1.00 93.88 87 PHE A CA 1
ATOM 634 C C . PHE A 1 87 ? 1.564 -15.912 -12.165 1.00 93.88 87 PHE A C 1
ATOM 636 O O . PHE A 1 87 ? 0.632 -16.165 -12.921 1.00 93.88 87 PHE A O 1
ATOM 643 N N . ASP A 1 88 ? 2.059 -16.816 -11.316 1.00 95.25 88 ASP A N 1
ATOM 644 C CA . ASP A 1 88 ? 1.574 -18.202 -11.244 1.00 95.25 88 ASP A CA 1
ATOM 645 C C . ASP A 1 88 ? 0.139 -18.300 -10.711 1.00 95.25 88 ASP A C 1
ATOM 647 O O . ASP A 1 88 ? -0.592 -19.223 -11.062 1.00 95.25 88 ASP A O 1
ATOM 651 N N . LEU A 1 89 ? -0.248 -17.385 -9.816 1.00 94.88 89 LEU A N 1
ATOM 652 C CA . LEU A 1 89 ? -1.533 -17.430 -9.119 1.00 94.88 89 LEU A CA 1
ATOM 653 C C . LEU A 1 89 ? -2.691 -16.903 -9.968 1.00 94.88 89 LEU A C 1
ATOM 655 O O . LEU A 1 89 ? -3.788 -17.448 -9.882 1.00 94.88 89 LEU A O 1
ATOM 659 N N . VAL A 1 90 ? -2.471 -15.839 -10.748 1.00 94.88 90 VAL A N 1
ATOM 660 C CA . VAL A 1 90 ? -3.546 -15.190 -11.528 1.00 94.88 90 VAL A CA 1
ATOM 661 C C . VAL A 1 90 ? -3.319 -15.216 -13.040 1.00 94.88 90 VAL A C 1
ATOM 663 O O . VAL A 1 90 ? -4.248 -14.958 -13.800 1.00 94.88 90 VAL A O 1
ATOM 666 N N . GLY A 1 91 ? -2.113 -15.557 -13.495 1.00 95.50 91 GLY A N 1
ATOM 667 C CA . GLY A 1 91 ? -1.729 -15.524 -14.903 1.00 95.50 91 GLY A CA 1
ATOM 668 C C . GLY A 1 91 ? -1.321 -14.130 -15.388 1.00 95.50 91 GLY A C 1
ATOM 669 O O . GLY A 1 91 ? -1.744 -13.101 -14.861 1.00 95.50 91 GLY A O 1
ATOM 670 N N . GLY A 1 92 ? -0.495 -14.097 -16.437 1.00 94.56 92 GLY A N 1
ATOM 671 C CA . GLY A 1 92 ? 0.049 -12.860 -17.009 1.00 94.56 92 GLY A CA 1
ATOM 672 C C . GLY A 1 92 ? -0.999 -11.810 -17.412 1.00 94.56 92 GLY A C 1
ATOM 673 O O . GLY A 1 92 ? -0.850 -10.660 -17.002 1.00 94.56 92 GLY A O 1
ATOM 674 N N . PRO A 1 93 ? -2.065 -12.166 -18.161 1.00 96.19 93 PRO A N 1
ATOM 675 C CA . PRO A 1 93 ? -3.073 -11.194 -18.589 1.00 96.19 93 PRO A CA 1
ATOM 676 C C . PRO A 1 93 ? -3.810 -10.513 -17.428 1.00 96.19 93 PRO A C 1
ATOM 678 O O . PRO A 1 93 ? -3.962 -9.294 -17.426 1.00 96.19 93 PRO A O 1
ATOM 681 N N . GLU A 1 94 ? -4.231 -11.279 -16.418 1.00 96.38 94 GLU A N 1
ATOM 682 C CA . GLU A 1 94 ? -4.939 -10.725 -15.258 1.00 96.38 94 GLU A CA 1
ATOM 683 C C . GLU A 1 94 ? -3.991 -9.932 -14.353 1.00 96.38 94 GLU A C 1
ATOM 685 O O . GLU A 1 94 ? -4.370 -8.880 -13.839 1.00 96.38 94 GLU A O 1
ATOM 690 N N . LEU A 1 95 ? -2.739 -10.380 -14.194 1.00 95.19 95 LEU A N 1
ATOM 691 C CA . LEU A 1 95 ? -1.732 -9.609 -13.469 1.00 95.19 95 LEU A CA 1
ATOM 692 C C . LEU A 1 95 ? -1.499 -8.249 -14.135 1.00 95.19 95 LEU A C 1
ATOM 694 O O . LEU A 1 95 ? -1.518 -7.237 -13.441 1.00 95.19 95 LEU A O 1
ATOM 698 N N . GLN A 1 96 ? -1.333 -8.210 -15.460 1.00 95.69 96 GLN A N 1
ATOM 699 C CA . GLN A 1 96 ? -1.128 -6.951 -16.175 1.00 95.69 96 GLN A CA 1
ATOM 700 C C . GLN A 1 96 ? -2.318 -6.006 -15.988 1.00 95.69 96 GLN A C 1
ATOM 702 O O . GLN A 1 96 ? -2.114 -4.854 -15.625 1.00 95.69 96 GLN A O 1
ATOM 707 N N . LYS A 1 97 ? -3.555 -6.509 -16.099 1.00 96.19 97 LYS A N 1
ATOM 708 C CA . LYS A 1 97 ? -4.764 -5.710 -15.851 1.00 96.19 97 LYS A CA 1
ATOM 709 C C . LYS A 1 97 ? -4.774 -5.079 -14.454 1.00 96.19 97 LYS A C 1
ATOM 711 O O . LYS A 1 97 ? -5.136 -3.916 -14.305 1.00 96.19 97 LYS A O 1
ATOM 716 N N . LYS A 1 98 ? -4.368 -5.826 -13.420 1.00 94.31 98 LYS A N 1
ATOM 717 C CA . LYS A 1 98 ? -4.264 -5.287 -12.053 1.00 94.31 98 LYS A CA 1
ATOM 718 C C . LYS A 1 98 ? -3.162 -4.231 -11.935 1.00 94.31 98 LYS A C 1
ATOM 720 O O . LYS A 1 98 ? -3.375 -3.220 -11.273 1.00 94.31 98 LYS A O 1
ATOM 725 N N . LEU A 1 99 ? -2.011 -4.441 -12.577 1.00 93.94 99 LEU A N 1
ATOM 726 C CA . LEU A 1 99 ? -0.927 -3.454 -12.610 1.00 93.94 99 LEU A CA 1
ATOM 727 C C . LEU A 1 99 ? -1.352 -2.166 -13.325 1.00 93.94 99 LEU A C 1
ATOM 729 O O . LEU A 1 99 ? -0.997 -1.083 -12.867 1.00 93.94 99 LEU A O 1
ATOM 733 N N . ASP A 1 100 ? -2.149 -2.272 -14.387 1.00 95.12 100 ASP A N 1
ATOM 734 C CA . ASP A 1 100 ? -2.673 -1.118 -15.119 1.00 95.12 100 ASP A CA 1
ATOM 735 C C . ASP A 1 100 ? -3.627 -0.286 -14.243 1.00 95.12 100 ASP A C 1
ATOM 737 O O . ASP A 1 100 ? -3.494 0.934 -14.201 1.00 95.12 100 ASP A O 1
ATOM 741 N N . ILE A 1 101 ? -4.502 -0.929 -13.453 1.00 95.50 101 ILE A N 1
ATOM 742 C CA . ILE A 1 101 ? -5.375 -0.242 -12.475 1.00 95.50 101 ILE A CA 1
ATOM 743 C C . ILE A 1 101 ? -4.545 0.482 -11.407 1.00 95.50 101 ILE A C 1
ATOM 745 O O . ILE A 1 101 ? -4.828 1.632 -11.058 1.00 95.50 101 ILE A O 1
ATOM 749 N N . VAL A 1 102 ? -3.504 -0.177 -10.887 1.00 93.81 102 VAL A N 1
ATOM 750 C CA . VAL A 1 102 ? -2.590 0.423 -9.903 1.00 93.81 102 VAL A CA 1
ATOM 751 C C . VAL A 1 102 ? -1.879 1.635 -10.503 1.00 93.81 102 VAL A C 1
ATOM 753 O O . VAL A 1 102 ? -1.831 2.691 -9.874 1.00 93.81 102 VAL A O 1
ATOM 756 N N . ARG A 1 103 ? -1.363 1.503 -11.730 1.00 94.06 103 ARG A N 1
ATOM 757 C CA . ARG A 1 103 ? -0.703 2.582 -12.470 1.00 94.06 103 ARG A CA 1
ATOM 758 C C . ARG A 1 103 ? -1.629 3.771 -12.671 1.00 94.06 103 ARG A C 1
ATOM 760 O O . ARG A 1 103 ? -1.232 4.890 -12.367 1.00 94.06 103 ARG A O 1
ATOM 767 N N . GLU A 1 104 ? -2.823 3.533 -13.204 1.00 95.50 104 GLU A N 1
ATOM 768 C CA . GLU A 1 104 ? -3.808 4.576 -13.486 1.00 95.50 104 GLU A CA 1
ATOM 769 C C . GLU A 1 104 ? -4.176 5.319 -12.206 1.00 95.50 104 GLU A C 1
ATOM 771 O O . GLU A 1 104 ? -4.039 6.536 -12.157 1.00 95.50 104 GLU A O 1
ATOM 776 N N . THR A 1 105 ? -4.510 4.583 -11.142 1.00 95.19 105 THR A N 1
ATOM 777 C CA . THR A 1 105 ? -4.829 5.171 -9.835 1.00 95.19 105 THR A CA 1
ATOM 778 C C . THR A 1 105 ? -3.696 6.082 -9.361 1.00 95.19 105 THR A C 1
ATOM 780 O O . THR A 1 105 ? -3.919 7.250 -9.062 1.00 95.19 105 THR A O 1
ATOM 783 N N . ILE A 1 106 ? -2.454 5.594 -9.344 1.00 93.50 106 ILE A N 1
ATOM 784 C CA . ILE A 1 106 ? -1.315 6.391 -8.870 1.00 93.50 106 ILE A CA 1
ATOM 785 C C . ILE A 1 106 ? -1.122 7.659 -9.708 1.00 93.50 106 ILE A C 1
ATOM 787 O O . ILE A 1 106 ? -0.879 8.721 -9.141 1.00 93.50 106 ILE A O 1
ATOM 791 N N . LEU A 1 107 ? -1.241 7.566 -11.036 1.00 94.31 107 LEU A N 1
ATOM 792 C CA . LEU A 1 107 ? -1.090 8.717 -11.927 1.00 94.31 107 LEU A CA 1
ATOM 793 C C . LEU A 1 107 ? -2.229 9.733 -11.769 1.00 94.31 107 LEU A C 1
ATOM 795 O O . LEU A 1 107 ? -1.967 10.930 -11.812 1.00 94.31 107 LEU A O 1
ATOM 799 N N . THR A 1 108 ? -3.467 9.285 -11.544 1.00 96.38 108 THR A N 1
ATOM 800 C CA . THR A 1 108 ? -4.618 10.167 -11.286 1.00 96.38 108 THR A CA 1
ATOM 801 C C . THR A 1 108 ? -4.452 10.977 -10.000 1.00 96.38 108 THR A C 1
ATOM 803 O O . THR A 1 108 ? -4.868 12.131 -9.951 1.00 96.38 108 THR A O 1
ATOM 806 N N . HIS A 1 109 ? -3.831 10.393 -8.973 1.00 94.75 109 HIS A N 1
ATOM 807 C CA . HIS A 1 109 ? -3.613 11.034 -7.671 1.00 94.75 109 HIS A CA 1
ATOM 808 C C . HIS A 1 109 ? -2.246 11.716 -7.534 1.00 94.75 109 HIS A C 1
ATOM 810 O O . HIS A 1 109 ? -1.922 12.263 -6.477 1.00 94.75 109 HIS A O 1
ATOM 816 N N . ALA A 1 110 ? -1.417 11.679 -8.577 1.00 94.00 110 ALA A N 1
ATOM 817 C CA . ALA A 1 110 ? -0.116 12.319 -8.556 1.00 94.00 110 ALA A CA 1
ATOM 818 C C . ALA A 1 110 ? -0.256 13.852 -8.535 1.00 94.00 110 ALA A C 1
ATOM 820 O O . ALA A 1 110 ? -1.013 14.414 -9.326 1.00 94.00 110 ALA A O 1
ATOM 821 N N . PRO A 1 111 ? 0.507 14.562 -7.681 1.00 92.88 111 PRO A N 1
ATOM 822 C CA . PRO A 1 111 ? 0.471 16.026 -7.629 1.00 92.88 111 PRO A CA 1
ATOM 823 C C . PRO A 1 111 ? 1.148 16.685 -8.845 1.00 92.88 111 PRO A C 1
ATOM 825 O O . PRO A 1 111 ? 1.096 17.904 -9.005 1.00 92.88 111 PRO A O 1
ATOM 828 N N . CYS A 1 112 ? 1.822 15.896 -9.682 1.00 92.25 112 CYS A N 1
ATOM 829 C CA . CYS A 1 112 ? 2.532 16.325 -10.876 1.00 92.25 112 CYS A CA 1
ATOM 830 C C . CYS A 1 112 ? 2.576 15.190 -11.908 1.00 92.25 112 CYS A C 1
ATOM 832 O O . CYS A 1 112 ? 2.210 14.050 -11.622 1.00 92.25 112 CYS A O 1
ATOM 834 N N . GLU A 1 113 ? 3.046 15.494 -13.116 1.00 91.94 113 GLU A N 1
ATOM 835 C CA . GLU A 1 113 ? 3.306 14.465 -14.118 1.00 91.94 113 GLU A CA 1
ATOM 836 C C . GLU A 1 113 ? 4.476 13.573 -13.678 1.00 91.94 113 GLU A C 1
ATOM 838 O O . GLU A 1 113 ? 5.574 14.058 -13.399 1.00 91.94 113 GLU A O 1
ATOM 843 N N . ILE A 1 114 ? 4.242 12.259 -13.634 1.00 89.06 114 ILE A N 1
ATOM 844 C CA . ILE A 1 114 ? 5.255 11.271 -13.259 1.00 89.06 114 ILE A CA 1
ATOM 845 C C . ILE A 1 114 ? 5.626 10.461 -14.502 1.00 89.06 114 ILE A C 1
ATOM 847 O O . ILE A 1 114 ? 4.800 9.686 -14.998 1.00 89.06 114 ILE A O 1
ATOM 851 N N . PRO A 1 115 ? 6.858 10.603 -15.022 1.00 83.69 115 PRO A N 1
ATOM 852 C CA . PRO A 1 115 ? 7.265 9.893 -16.217 1.00 83.69 115 PRO A CA 1
ATOM 853 C C . PRO A 1 115 ? 7.426 8.404 -15.926 1.00 83.69 115 PRO A C 1
ATOM 855 O O . PRO A 1 115 ? 7.958 7.984 -14.895 1.00 83.69 115 PRO A O 1
ATOM 858 N N . VAL A 1 116 ? 7.028 7.587 -16.895 1.00 81.81 116 VAL A N 1
ATOM 859 C CA . VAL A 1 116 ? 7.385 6.172 -16.888 1.00 81.81 116 VAL A CA 1
ATOM 860 C C . VAL A 1 116 ? 8.788 6.014 -17.448 1.00 81.81 116 VAL A C 1
ATOM 862 O O . VAL A 1 116 ? 9.060 6.387 -18.590 1.00 81.81 116 VAL A O 1
ATOM 865 N N . VAL A 1 117 ? 9.681 5.435 -16.650 1.00 77.94 117 VAL A N 1
ATOM 866 C CA . VAL A 1 117 ? 11.086 5.291 -17.025 1.00 77.94 117 VAL A CA 1
ATOM 867 C C . VAL A 1 117 ? 11.237 4.098 -17.964 1.00 77.94 117 VAL A C 1
ATOM 869 O O . VAL A 1 117 ? 11.084 2.941 -17.560 1.00 77.94 117 VAL A O 1
ATOM 872 N N . LYS A 1 118 ? 11.569 4.383 -19.227 1.00 79.62 118 LYS A N 1
ATOM 873 C CA . LYS A 1 118 ? 11.900 3.371 -20.234 1.00 79.62 118 LYS A CA 1
ATOM 874 C C . LYS A 1 118 ? 13.253 3.685 -20.877 1.00 79.62 118 LYS A C 1
ATOM 876 O O . LYS A 1 118 ? 13.420 4.788 -21.396 1.00 79.62 118 LYS A O 1
ATOM 881 N N . PRO A 1 119 ? 14.221 2.754 -20.849 1.00 80.56 119 PRO A N 1
ATOM 882 C CA . PRO A 1 119 ? 15.437 2.881 -21.639 1.00 80.56 119 PRO A CA 1
ATOM 883 C C . PRO A 1 119 ? 15.100 2.829 -23.133 1.00 80.56 119 PRO A C 1
ATOM 885 O O . PRO A 1 119 ? 14.105 2.224 -23.542 1.00 80.56 119 PRO A O 1
ATOM 888 N N . ASN A 1 120 ? 15.939 3.460 -23.953 1.00 88.56 120 ASN A N 1
ATOM 889 C CA . ASN A 1 120 ? 15.815 3.347 -25.402 1.00 88.56 120 ASN A CA 1
ATOM 890 C C . ASN A 1 120 ? 16.201 1.927 -25.872 1.00 88.56 120 ASN A C 1
ATOM 892 O O . ASN A 1 120 ? 16.775 1.123 -25.130 1.00 88.56 120 ASN A O 1
ATOM 896 N N . ALA A 1 121 ? 15.862 1.610 -27.122 1.00 90.88 121 ALA A N 1
ATOM 897 C CA . ALA A 1 121 ? 16.111 0.287 -27.686 1.00 90.88 121 ALA A CA 1
ATOM 898 C C . ALA A 1 121 ? 17.610 -0.053 -27.785 1.00 90.88 121 ALA A C 1
ATOM 900 O O . ALA A 1 121 ? 17.980 -1.207 -27.583 1.00 90.88 121 ALA A O 1
ATOM 901 N N . GLU A 1 122 ? 18.471 0.931 -28.055 1.00 94.50 122 GLU A N 1
ATOM 902 C CA . GLU A 1 122 ? 19.917 0.720 -28.201 1.00 94.50 122 GLU A CA 1
ATOM 903 C C . GLU A 1 122 ? 20.568 0.318 -26.871 1.00 94.50 122 GLU A C 1
ATOM 905 O O . GLU A 1 122 ? 21.307 -0.666 -26.821 1.00 94.50 122 GLU A O 1
ATOM 910 N N . ASP A 1 123 ? 20.227 1.007 -25.781 1.00 92.75 123 ASP A N 1
ATOM 911 C CA . ASP A 1 123 ? 20.706 0.709 -24.429 1.00 92.75 123 ASP A CA 1
ATOM 912 C C . ASP A 1 123 ? 20.224 -0.665 -23.955 1.00 92.75 123 ASP A C 1
ATOM 914 O O . ASP A 1 123 ? 20.989 -1.432 -23.358 1.00 92.75 123 ASP A O 1
ATOM 918 N N . LEU A 1 124 ? 18.966 -1.009 -24.259 1.00 92.19 124 LEU A N 1
ATOM 919 C CA . LEU A 1 124 ? 18.405 -2.327 -23.958 1.00 92.19 124 LEU A CA 1
ATOM 920 C C . LEU A 1 124 ? 19.145 -3.444 -24.691 1.00 92.19 124 LEU A C 1
ATOM 922 O O . LEU A 1 124 ? 19.471 -4.463 -24.084 1.00 92.19 124 LEU A O 1
ATOM 926 N N . GLU A 1 125 ? 19.423 -3.279 -25.981 1.00 94.69 125 GLU A N 1
ATOM 927 C CA . GLU A 1 125 ? 20.155 -4.288 -26.746 1.00 94.69 125 GLU A CA 1
ATOM 928 C C . GLU A 1 125 ? 21.620 -4.380 -26.314 1.00 94.69 125 GLU A C 1
ATOM 930 O O . GLU A 1 125 ? 22.168 -5.480 -26.176 1.00 94.69 125 GLU A O 1
ATOM 935 N N . TRP A 1 126 ? 22.249 -3.245 -26.006 1.00 96.00 126 TRP A N 1
ATOM 936 C CA . TRP A 1 126 ? 23.605 -3.211 -25.476 1.00 96.00 126 TRP A CA 1
ATOM 937 C C . TRP A 1 126 ? 23.721 -3.981 -24.154 1.00 96.00 126 TRP A C 1
ATOM 939 O O . TRP A 1 126 ? 24.591 -4.853 -24.029 1.00 96.00 126 TRP A O 1
ATOM 949 N N . ILE A 1 127 ? 22.836 -3.723 -23.183 1.00 95.50 127 ILE A N 1
ATOM 950 C CA . ILE A 1 127 ? 22.904 -4.385 -21.875 1.00 95.50 127 ILE A CA 1
ATOM 951 C C . ILE A 1 127 ? 22.525 -5.866 -21.962 1.00 95.50 127 ILE A C 1
ATOM 953 O O . ILE A 1 127 ? 23.181 -6.694 -21.327 1.00 95.50 127 ILE A O 1
ATOM 957 N N . LYS A 1 128 ? 21.551 -6.233 -22.810 1.00 95.75 128 LYS A N 1
ATOM 958 C CA . LYS A 1 128 ? 21.226 -7.640 -23.095 1.00 95.75 128 LYS A CA 1
ATOM 959 C C . LYS A 1 128 ? 22.438 -8.376 -23.651 1.00 95.75 128 LYS A C 1
ATOM 961 O O . LYS A 1 128 ? 22.798 -9.424 -23.125 1.00 95.75 128 LYS A O 1
ATOM 966 N N . LYS A 1 129 ? 23.127 -7.802 -24.645 1.00 96.69 129 LYS A N 1
ATOM 967 C CA . LYS A 1 129 ? 24.344 -8.392 -25.221 1.00 96.69 129 LYS A CA 1
ATOM 968 C C . LYS A 1 129 ? 25.431 -8.586 -24.165 1.00 96.69 129 LYS A C 1
ATOM 970 O O . LYS A 1 129 ? 26.068 -9.638 -24.132 1.00 96.69 129 LYS A O 1
ATOM 975 N N . LYS A 1 130 ? 25.650 -7.593 -23.295 1.00 97.88 130 LYS A N 1
ATOM 976 C CA . LYS A 1 130 ? 26.620 -7.695 -22.193 1.00 97.88 130 LYS A CA 1
ATOM 977 C C . LYS A 1 130 ? 26.252 -8.803 -21.206 1.00 97.88 130 LYS A C 1
ATOM 979 O O . LYS A 1 130 ? 27.129 -9.587 -20.855 1.00 97.88 130 LYS A O 1
ATOM 984 N N . ALA A 1 131 ? 24.981 -8.905 -20.820 1.00 97.25 131 ALA A N 1
ATOM 985 C CA . ALA A 1 131 ? 24.496 -9.967 -19.944 1.00 97.25 131 ALA A CA 1
ATOM 986 C C . ALA A 1 131 ? 24.700 -11.351 -20.578 1.00 97.25 131 ALA A C 1
ATOM 988 O O . ALA A 1 131 ? 25.295 -12.224 -19.952 1.00 97.25 131 ALA A O 1
ATOM 989 N N . THR A 1 132 ? 24.314 -11.528 -21.846 1.00 96.81 132 THR A N 1
ATOM 990 C CA . THR A 1 132 ? 24.475 -12.801 -22.563 1.00 96.81 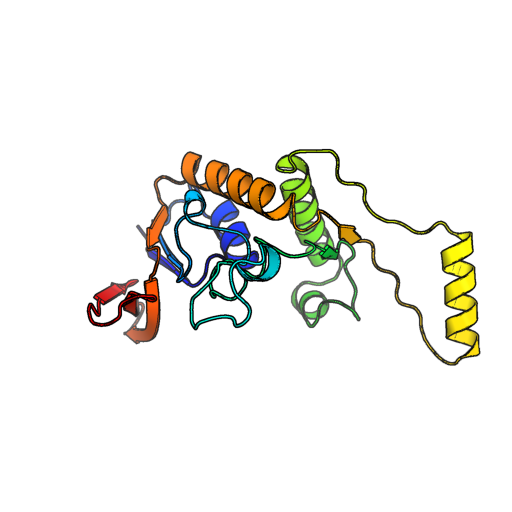132 THR A CA 1
ATOM 991 C C . THR A 1 132 ? 25.939 -13.225 -22.672 1.00 96.81 132 THR A C 1
ATOM 993 O O . THR A 1 132 ? 26.252 -14.385 -22.422 1.00 96.8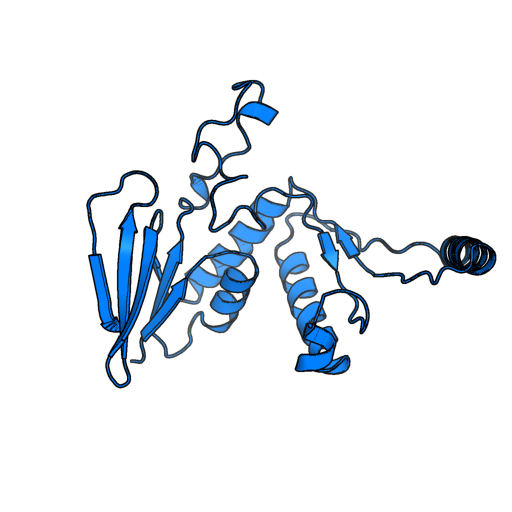1 132 THR A O 1
ATOM 996 N N . LEU A 1 133 ? 26.856 -12.298 -22.982 1.00 97.94 133 LEU A N 1
ATOM 997 C CA . LEU A 1 133 ? 28.299 -12.588 -23.027 1.00 97.94 133 LEU A CA 1
ATOM 998 C C . LEU A 1 133 ? 28.867 -13.016 -21.665 1.00 97.94 133 LEU A C 1
ATOM 1000 O O . LEU A 1 133 ? 29.859 -13.737 -21.623 1.00 97.94 133 LEU A O 1
ATOM 1004 N N . ALA A 1 134 ? 28.239 -12.591 -20.569 1.00 97.75 134 ALA A N 1
ATOM 1005 C CA . ALA A 1 134 ? 28.581 -12.999 -19.209 1.00 97.75 134 ALA A CA 1
ATOM 1006 C C . ALA A 1 134 ? 27.835 -14.268 -18.742 1.00 97.75 134 ALA A C 1
ATOM 1008 O O . ALA A 1 134 ? 27.957 -14.649 -17.581 1.00 97.75 134 ALA A O 1
ATOM 1009 N N . GLY A 1 135 ? 27.045 -14.917 -19.608 1.00 97.31 135 GLY A N 1
ATOM 1010 C CA . GLY A 1 135 ? 26.227 -16.079 -19.241 1.00 97.31 135 GLY A CA 1
ATOM 1011 C C . GLY A 1 135 ? 25.001 -15.741 -18.382 1.00 97.31 135 GLY A C 1
ATOM 1012 O O . GLY A 1 135 ? 24.457 -16.619 -17.719 1.00 97.31 135 GLY A O 1
ATOM 1013 N N . MET A 1 136 ? 24.564 -14.479 -18.374 1.00 97.25 136 MET A N 1
ATOM 1014 C CA . MET A 1 136 ? 23.403 -13.990 -17.626 1.00 97.25 136 MET A CA 1
ATOM 1015 C C . MET A 1 136 ? 22.217 -13.694 -18.555 1.00 97.25 136 MET A C 1
ATOM 1017 O O . MET A 1 136 ? 22.389 -13.367 -19.730 1.00 97.25 136 MET A O 1
ATOM 1021 N N . THR A 1 137 ? 21.000 -13.740 -18.006 1.00 93.38 137 THR A N 1
ATOM 1022 C CA . THR A 1 137 ? 19.783 -13.278 -18.694 1.00 93.38 137 THR A CA 1
ATOM 1023 C C . THR A 1 137 ? 19.353 -11.934 -18.119 1.00 93.38 137 THR A C 1
ATOM 1025 O O . THR A 1 137 ? 19.209 -11.792 -16.906 1.00 93.38 137 THR A O 1
ATOM 1028 N N . TYR A 1 138 ? 19.157 -10.938 -18.984 1.00 91.75 138 TYR A N 1
ATOM 1029 C CA . TYR A 1 138 ? 18.652 -9.629 -18.582 1.00 91.75 138 TYR A CA 1
ATOM 1030 C C . TYR A 1 138 ? 17.123 -9.593 -18.666 1.00 91.75 138 TYR A C 1
ATOM 1032 O O . TYR A 1 138 ? 16.551 -9.807 -19.736 1.00 91.75 138 TYR A O 1
ATOM 1040 N N . HIS A 1 139 ? 16.471 -9.282 -17.547 1.00 89.00 139 HIS A N 1
ATOM 1041 C CA . HIS A 1 139 ? 15.023 -9.114 -17.463 1.00 89.00 139 HIS A CA 1
ATOM 1042 C C . HIS A 1 139 ? 14.693 -7.639 -17.224 1.00 89.00 139 HIS A C 1
ATOM 1044 O O . HIS A 1 139 ? 14.859 -7.125 -16.119 1.00 89.00 139 HIS A O 1
ATOM 1050 N N . TYR A 1 140 ? 14.249 -6.959 -18.280 1.00 86.75 140 TYR A N 1
ATOM 1051 C CA . TYR A 1 140 ? 13.777 -5.578 -18.204 1.00 86.75 140 TYR A CA 1
ATOM 1052 C C . TYR A 1 140 ? 12.394 -5.508 -17.548 1.00 86.75 140 TYR A C 1
ATOM 1054 O O . TYR A 1 140 ? 11.571 -6.389 -17.779 1.00 86.75 140 TYR A O 1
ATOM 1062 N N . GLN A 1 141 ? 12.140 -4.436 -16.793 1.00 85.56 141 GLN A N 1
ATOM 1063 C CA . GLN A 1 141 ? 10.819 -4.089 -16.277 1.00 85.56 141 GLN A CA 1
ATOM 1064 C C . GLN A 1 141 ? 10.548 -2.606 -16.489 1.00 85.56 141 GLN A C 1
ATOM 1066 O O . GLN A 1 141 ? 11.393 -1.758 -16.192 1.00 85.56 141 GLN A O 1
ATOM 1071 N N . GLU A 1 142 ? 9.336 -2.300 -16.938 1.00 87.19 142 GLU A N 1
ATOM 1072 C CA . GLU A 1 142 ? 8.812 -0.945 -16.880 1.00 87.19 142 GLU A CA 1
ATOM 1073 C C . GLU A 1 142 ? 8.544 -0.577 -15.421 1.00 87.19 142 GLU A C 1
ATOM 1075 O O . GLU A 1 142 ? 7.974 -1.369 -14.662 1.00 87.19 142 GLU A O 1
ATOM 1080 N N . LEU A 1 143 ? 8.971 0.620 -15.024 1.00 88.50 143 LEU A N 1
ATOM 1081 C CA . LEU A 1 143 ? 8.788 1.104 -13.665 1.00 88.50 143 LEU A CA 1
ATOM 1082 C C . LEU A 1 143 ? 8.252 2.530 -13.656 1.00 88.50 143 LEU A C 1
ATOM 1084 O O . LEU A 1 143 ? 8.695 3.393 -14.419 1.00 88.50 143 LEU A O 1
ATOM 1088 N N . LEU A 1 144 ? 7.314 2.764 -12.749 1.00 90.06 144 LEU A N 1
ATOM 1089 C CA . LEU A 1 144 ? 6.969 4.100 -12.301 1.00 90.06 144 LEU A CA 1
ATOM 1090 C C . LEU A 1 144 ? 7.885 4.454 -11.136 1.00 90.06 144 LEU A C 1
ATOM 1092 O O . LEU A 1 144 ? 8.099 3.622 -10.255 1.00 90.06 144 LEU A O 1
ATOM 1096 N N . HIS A 1 145 ? 8.413 5.670 -11.132 1.00 90.75 145 HIS A N 1
ATOM 1097 C CA . HIS A 1 145 ? 9.204 6.195 -10.029 1.00 90.75 145 HIS A CA 1
ATOM 1098 C C . HIS A 1 145 ? 8.576 7.518 -9.591 1.00 90.75 145 HIS A C 1
ATOM 1100 O O . HIS A 1 145 ? 8.818 8.548 -10.213 1.00 90.75 145 HIS A O 1
ATOM 1106 N N . CYS A 1 146 ? 7.748 7.482 -8.543 1.00 89.06 146 CYS A N 1
ATOM 1107 C CA . CYS A 1 146 ? 7.074 8.688 -8.059 1.00 89.06 146 CYS A CA 1
ATOM 1108 C C . CYS A 1 146 ? 7.950 9.521 -7.119 1.00 89.06 146 CYS A C 1
ATOM 1110 O O . CYS A 1 146 ? 7.757 10.730 -7.033 1.00 89.06 146 CYS A O 1
ATOM 1112 N N . GLY A 1 147 ? 8.919 8.896 -6.451 1.00 86.69 147 GLY A N 1
ATOM 1113 C CA . GLY A 1 147 ? 9.814 9.548 -5.507 1.00 86.69 147 GLY A CA 1
ATOM 1114 C C . GLY A 1 147 ? 9.180 9.725 -4.127 1.00 86.69 147 GLY A C 1
ATOM 1115 O O . GLY A 1 147 ? 7.959 9.834 -3.974 1.00 86.69 147 GLY A O 1
ATOM 1116 N N . SER A 1 148 ? 10.041 9.790 -3.112 1.00 80.69 148 SER A N 1
ATOM 1117 C CA . SER A 1 148 ? 9.640 9.921 -1.704 1.00 80.69 148 SER A CA 1
ATOM 1118 C C . SER A 1 148 ? 8.850 11.190 -1.399 1.00 80.69 148 SER A C 1
ATOM 1120 O O . SER A 1 148 ? 8.060 11.184 -0.461 1.00 80.69 148 SER A O 1
ATOM 1122 N N . ASP A 1 149 ? 9.025 12.248 -2.192 1.00 82.88 149 ASP A N 1
ATOM 1123 C CA . ASP A 1 149 ? 8.351 13.533 -1.980 1.00 82.88 149 ASP A CA 1
ATOM 1124 C C . ASP A 1 149 ? 6.879 13.502 -2.416 1.00 82.88 149 ASP A C 1
ATOM 1126 O O . ASP A 1 149 ? 6.026 14.119 -1.778 1.00 82.88 149 ASP A O 1
ATOM 1130 N N . ASN A 1 150 ? 6.560 12.750 -3.476 1.00 87.56 150 ASN A N 1
ATOM 1131 C CA . ASN A 1 150 ? 5.193 12.646 -3.998 1.00 87.56 150 ASN A CA 1
ATOM 1132 C C . ASN A 1 150 ? 4.384 11.545 -3.307 1.00 87.56 150 ASN A C 1
ATOM 1134 O O . ASN A 1 150 ? 3.154 11.605 -3.284 1.00 87.56 150 ASN A O 1
ATOM 1138 N N . ALA A 1 151 ? 5.057 10.543 -2.737 1.00 85.31 151 ALA A N 1
ATOM 1139 C CA . ALA A 1 151 ? 4.424 9.404 -2.085 1.00 85.31 151 ALA A CA 1
ATOM 1140 C C . ALA A 1 151 ? 3.382 9.797 -1.011 1.00 85.31 151 ALA A C 1
ATOM 1142 O O . ALA A 1 151 ? 2.274 9.251 -1.051 1.00 85.31 151 ALA A O 1
ATOM 1143 N N . PRO A 1 152 ? 3.638 10.750 -0.088 1.00 83.06 152 PRO A N 1
ATOM 1144 C CA . PRO A 1 152 ? 2.622 11.198 0.860 1.00 83.06 152 PRO A CA 1
ATOM 1145 C C . PRO A 1 152 ? 1.392 11.778 0.162 1.00 83.06 152 PRO A C 1
ATOM 1147 O O . PRO A 1 152 ? 0.278 11.378 0.480 1.00 83.06 152 PRO A O 1
ATOM 1150 N N . ALA A 1 153 ? 1.592 12.670 -0.813 1.00 87.25 153 ALA A N 1
ATOM 1151 C CA . ALA A 1 153 ? 0.506 13.359 -1.505 1.00 87.25 153 ALA A CA 1
ATOM 1152 C C . ALA A 1 153 ? -0.395 12.385 -2.280 1.00 87.25 153 ALA A C 1
ATOM 1154 O O . ALA A 1 153 ? -1.615 12.461 -2.161 1.00 87.25 153 ALA A O 1
ATOM 1155 N N . ILE A 1 154 ? 0.206 11.426 -2.996 1.00 90.31 154 ILE A N 1
ATOM 1156 C CA . ILE A 1 154 ? -0.521 10.378 -3.728 1.00 90.31 154 ILE A CA 1
ATOM 1157 C C . ILE A 1 154 ? -1.381 9.556 -2.769 1.00 90.31 154 ILE A C 1
ATOM 1159 O O . ILE A 1 154 ? -2.580 9.398 -2.983 1.00 90.31 154 ILE A O 1
ATOM 1163 N N . ASN A 1 155 ? -0.782 9.033 -1.695 1.00 88.38 155 ASN A N 1
ATOM 1164 C CA . ASN A 1 155 ? -1.508 8.169 -0.768 1.00 88.38 155 ASN A CA 1
ATOM 1165 C C . ASN A 1 155 ? -2.617 8.921 -0.019 1.00 88.38 155 ASN A C 1
ATOM 1167 O O . ASN A 1 155 ? -3.683 8.348 0.187 1.00 88.38 155 ASN A O 1
ATOM 1171 N N . THR A 1 156 ? -2.376 10.176 0.378 1.00 87.75 156 THR A N 1
ATOM 1172 C CA . THR A 1 156 ? -3.403 11.023 1.000 1.00 87.75 156 THR A CA 1
ATOM 1173 C C . THR A 1 156 ? -4.560 11.240 0.034 1.00 87.75 156 THR A C 1
ATOM 1175 O O . THR A 1 156 ? -5.696 10.971 0.395 1.00 87.75 156 THR A O 1
ATOM 1178 N N . SER A 1 157 ? -4.279 11.606 -1.220 1.00 92.50 157 SER A N 1
ATOM 1179 C CA . SER A 1 157 ? -5.329 11.832 -2.216 1.00 92.50 157 SER A CA 1
ATOM 1180 C C . SER A 1 157 ? -6.161 10.573 -2.506 1.00 92.50 157 SER A C 1
ATOM 1182 O O . SER A 1 157 ? -7.378 10.672 -2.654 1.00 92.50 157 SER A O 1
ATOM 1184 N N . ILE A 1 158 ? -5.539 9.386 -2.538 1.00 92.81 158 ILE A N 1
ATOM 1185 C CA . ILE A 1 158 ? -6.267 8.110 -2.656 1.00 92.81 158 ILE A CA 1
ATOM 1186 C C . ILE A 1 158 ? -7.145 7.871 -1.421 1.00 92.81 158 ILE A C 1
ATOM 1188 O O . ILE A 1 158 ? -8.293 7.449 -1.556 1.00 92.81 158 ILE A O 1
ATOM 1192 N N . LEU A 1 159 ? -6.618 8.105 -0.215 1.00 90.69 159 LEU A N 1
ATOM 1193 C CA . LEU A 1 159 ? -7.378 7.894 1.015 1.00 90.69 159 LEU A CA 1
ATOM 1194 C C . LEU A 1 159 ? -8.563 8.862 1.129 1.00 90.69 159 LEU A C 1
ATOM 1196 O O . LEU A 1 159 ? -9.637 8.433 1.539 1.00 90.69 159 LEU A O 1
ATOM 1200 N N . ASP A 1 160 ? -8.390 10.123 0.744 1.00 91.62 160 ASP A N 1
ATOM 1201 C CA . ASP A 1 160 ? -9.463 11.118 0.749 1.00 91.62 160 ASP A CA 1
ATOM 1202 C C . ASP A 1 160 ? -10.618 10.664 -0.157 1.00 91.62 160 ASP A C 1
ATOM 1204 O O . ASP A 1 160 ? -11.770 10.638 0.270 1.00 91.62 160 ASP A O 1
ATOM 1208 N N . GLU A 1 161 ? -10.311 10.162 -1.361 1.00 94.31 161 GLU A N 1
ATOM 1209 C CA . GLU A 1 161 ? -11.321 9.582 -2.256 1.00 94.31 161 GLU A CA 1
ATOM 1210 C C . GLU A 1 161 ? -12.053 8.384 -1.617 1.00 94.31 161 GLU A C 1
ATOM 1212 O O . GLU A 1 161 ? -13.266 8.230 -1.777 1.00 94.31 161 GLU A O 1
ATOM 1217 N N . ILE A 1 162 ? -11.328 7.521 -0.899 1.00 93.69 162 ILE A N 1
ATOM 1218 C CA . ILE A 1 162 ? -11.896 6.365 -0.187 1.00 93.69 162 ILE A CA 1
ATOM 1219 C C . ILE A 1 162 ? -12.851 6.822 0.916 1.00 93.69 162 ILE A C 1
ATOM 1221 O O . ILE A 1 162 ? -13.946 6.272 1.038 1.00 93.69 162 ILE A O 1
ATOM 1225 N N . ILE A 1 163 ? -12.443 7.810 1.716 1.00 91.38 163 ILE A N 1
ATOM 1226 C CA . ILE A 1 163 ? -13.236 8.349 2.825 1.00 91.38 163 ILE A CA 1
ATOM 1227 C C . ILE A 1 163 ? -14.514 9.002 2.291 1.00 91.38 163 ILE A C 1
ATOM 1229 O O . ILE A 1 163 ? -15.595 8.728 2.812 1.00 91.38 163 ILE A O 1
ATOM 1233 N N . ASP A 1 164 ? -14.411 9.783 1.214 1.00 93.56 164 ASP A N 1
ATOM 1234 C CA . ASP A 1 164 ? -15.554 10.455 0.589 1.00 93.56 164 ASP A CA 1
ATOM 1235 C C . ASP A 1 164 ? -16.589 9.462 0.036 1.00 93.56 164 ASP A C 1
ATOM 1237 O O . ASP A 1 164 ? -17.797 9.701 0.097 1.00 93.56 164 ASP A O 1
ATOM 1241 N N . LYS A 1 165 ? -16.129 8.326 -0.499 1.00 91.69 165 LYS A N 1
ATOM 1242 C CA . LYS A 1 165 ? -16.995 7.279 -1.066 1.00 91.69 165 LYS A CA 1
ATOM 1243 C C . LYS A 1 165 ? -17.541 6.300 -0.035 1.00 91.69 165 LYS A C 1
ATOM 1245 O O . LYS A 1 165 ? -18.559 5.659 -0.293 1.00 91.69 165 LYS A O 1
ATOM 1250 N N . GLY A 1 166 ? -16.844 6.124 1.083 1.00 85.25 166 GLY A N 1
ATOM 1251 C CA . GLY A 1 166 ? -17.019 4.989 1.978 1.00 85.25 166 GLY A CA 1
ATOM 1252 C C . GLY A 1 166 ? -17.476 5.367 3.383 1.00 85.25 166 GLY A C 1
ATOM 1253 O O . GLY A 1 166 ? -16.716 5.146 4.326 1.00 85.25 166 GLY A O 1
ATOM 1254 N N . PRO A 1 167 ? -18.731 5.823 3.588 1.00 89.44 167 PRO A N 1
ATOM 1255 C CA . PRO A 1 167 ? -19.278 6.001 4.937 1.00 89.44 167 PRO A CA 1
ATOM 1256 C C . PRO A 1 167 ? -19.389 4.669 5.703 1.00 89.44 167 PRO A C 1
ATOM 1258 O O . PRO A 1 167 ? -19.632 4.660 6.905 1.00 89.44 167 PRO A O 1
ATOM 1261 N N . ASN A 1 168 ? -19.215 3.539 5.006 1.00 95.00 168 ASN A N 1
ATOM 1262 C CA . ASN A 1 168 ? -19.155 2.188 5.552 1.00 95.00 168 ASN A CA 1
ATOM 1263 C C . ASN A 1 168 ? -17.791 1.823 6.175 1.00 95.00 168 ASN A C 1
ATOM 1265 O O . ASN A 1 168 ? -17.639 0.696 6.650 1.00 95.00 168 ASN A O 1
ATOM 1269 N N . ILE A 1 169 ? -16.799 2.723 6.151 1.00 95.62 169 ILE A N 1
ATOM 1270 C CA . ILE A 1 169 ? -15.434 2.461 6.624 1.00 95.62 169 ILE A CA 1
ATOM 1271 C C . ILE A 1 169 ? -15.189 3.143 7.976 1.00 95.62 169 ILE A C 1
ATOM 1273 O O . ILE A 1 169 ? -15.296 4.357 8.118 1.00 95.62 169 ILE A O 1
ATOM 1277 N N . ASN A 1 170 ? -14.772 2.351 8.961 1.00 95.19 170 ASN A N 1
ATOM 1278 C CA . ASN A 1 170 ? -14.416 2.780 10.308 1.00 95.19 170 ASN A CA 1
ATOM 1279 C C . ASN A 1 170 ? -12.908 2.603 10.534 1.00 95.19 170 ASN A C 1
ATOM 1281 O O . ASN A 1 170 ? -12.404 1.478 10.553 1.00 95.19 170 ASN A O 1
ATOM 1285 N N . PHE A 1 171 ? -12.177 3.699 10.738 1.00 93.19 171 PHE A N 1
ATOM 1286 C CA . PHE A 1 171 ? -10.730 3.655 10.969 1.00 93.19 171 PHE A CA 1
ATOM 1287 C C . PHE A 1 171 ? -10.372 3.584 12.459 1.00 93.19 171 PHE A C 1
ATOM 1289 O O . PHE A 1 171 ? -10.770 4.433 13.255 1.00 93.19 171 PHE A O 1
ATOM 1296 N N . HIS A 1 172 ? -9.526 2.616 12.806 1.00 93.75 172 HIS A N 1
ATOM 1297 C CA . HIS A 1 172 ? -8.914 2.409 14.117 1.00 93.75 172 HIS A CA 1
ATOM 1298 C C . HIS A 1 172 ? -7.410 2.675 13.996 1.00 93.75 172 HIS A C 1
ATOM 1300 O O . HIS A 1 172 ? -6.607 1.779 13.727 1.00 93.75 172 HIS A O 1
ATOM 1306 N N . TRP A 1 173 ? -7.031 3.944 14.144 1.00 89.94 173 TRP A N 1
ATOM 1307 C CA . TRP A 1 173 ? -5.631 4.380 14.118 1.00 89.94 173 TRP A CA 1
ATOM 1308 C C . TRP A 1 173 ? -4.909 4.054 15.424 1.00 89.94 173 TRP A C 1
ATOM 1310 O O . TRP A 1 173 ? -5.543 3.859 16.461 1.00 89.94 173 TRP A O 1
ATOM 1320 N N . ASP A 1 174 ? -3.573 4.027 15.384 1.00 89.00 174 ASP A N 1
ATOM 1321 C CA . ASP A 1 174 ? -2.729 3.630 16.521 1.00 89.00 174 ASP A CA 1
ATOM 1322 C C . ASP A 1 174 ? -3.163 2.290 17.141 1.00 89.00 174 ASP A C 1
ATOM 1324 O O . ASP A 1 174 ? -3.003 2.084 18.337 1.00 89.00 174 ASP A O 1
ATOM 1328 N N . SER A 1 175 ? -3.720 1.375 16.345 1.00 92.06 175 SER A N 1
ATOM 1329 C CA . SER A 1 175 ? -4.320 0.127 16.822 1.00 92.0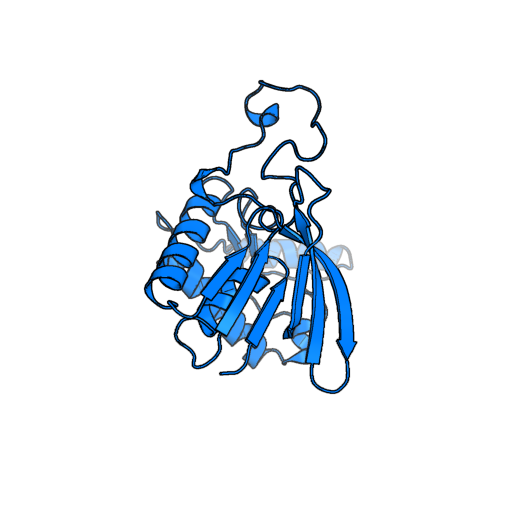6 175 SER A CA 1
ATOM 1330 C C . SER A 1 175 ? -3.546 -1.075 16.298 1.00 92.06 175 SER A C 1
ATOM 1332 O O . SER A 1 175 ? -3.449 -1.309 15.093 1.00 92.06 175 SER A O 1
ATOM 1334 N N . LYS A 1 176 ? -2.969 -1.849 17.217 1.00 92.75 176 LYS A N 1
ATOM 1335 C CA . LYS A 1 176 ? -2.241 -3.081 16.927 1.00 92.75 176 LYS A CA 1
ATOM 1336 C C . LYS A 1 176 ? -3.135 -4.273 17.208 1.00 92.75 176 LYS A C 1
ATOM 1338 O O . LYS A 1 176 ? -3.460 -4.538 18.359 1.00 92.75 176 LYS A O 1
ATOM 1343 N N . VAL A 1 177 ? -3.430 -5.040 16.165 1.00 95.75 177 VAL A N 1
ATOM 1344 C CA . VAL A 1 177 ? -4.046 -6.360 16.318 1.00 95.75 177 VAL A CA 1
ATOM 1345 C C . VAL A 1 177 ? -3.059 -7.296 17.016 1.00 95.75 177 VAL A C 1
ATOM 1347 O O . VAL A 1 177 ? -1.921 -7.468 16.571 1.00 95.75 177 VAL A O 1
ATOM 1350 N N . LEU A 1 178 ? -3.489 -7.850 18.145 1.00 96.69 178 LEU A N 1
ATOM 1351 C CA . LEU A 1 178 ? -2.732 -8.764 18.995 1.00 96.69 178 LEU A CA 1
ATOM 1352 C C . LEU A 1 178 ? -2.992 -10.218 18.607 1.00 96.69 178 LEU A C 1
ATOM 1354 O O . LEU A 1 178 ? -2.056 -11.013 18.541 1.00 96.69 178 LEU A O 1
ATOM 1358 N N . SER A 1 179 ? -4.252 -10.562 18.332 1.00 97.06 179 SER A N 1
ATOM 1359 C CA . SER A 1 179 ? -4.644 -11.913 17.946 1.00 97.06 179 SER A CA 1
ATOM 1360 C C . SER A 1 179 ? -5.904 -11.909 17.078 1.00 97.06 179 SER A C 1
ATOM 1362 O O . SER A 1 179 ? -6.727 -10.994 17.139 1.00 97.06 179 SER A O 1
ATOM 1364 N N . VAL A 1 180 ? -6.039 -12.949 16.254 1.00 97.12 180 VAL A N 1
ATOM 1365 C CA . VAL A 1 180 ? -7.263 -13.262 15.511 1.00 97.12 180 VAL A CA 1
ATOM 1366 C C . VAL A 1 180 ? -7.577 -14.729 15.763 1.00 97.12 180 VAL A C 1
ATOM 1368 O O . VAL A 1 180 ? -6.733 -15.595 15.528 1.00 97.12 180 VAL A O 1
ATOM 1371 N N . SER A 1 181 ? -8.780 -15.020 16.251 1.00 96.94 181 SER A N 1
ATOM 1372 C CA . SER A 1 181 ? -9.229 -16.380 16.548 1.00 96.94 181 SER A CA 1
ATOM 1373 C C . SER A 1 181 ? -10.589 -16.656 15.916 1.00 96.94 181 SER A C 1
ATOM 1375 O O . SER A 1 181 ? -11.492 -15.824 15.954 1.00 96.94 181 SER A O 1
ATOM 1377 N N . ARG A 1 182 ? -10.750 -17.836 15.311 1.00 95.94 182 ARG A N 1
ATOM 1378 C CA . ARG A 1 182 ? -12.026 -18.245 14.714 1.00 95.94 182 ARG A CA 1
ATOM 1379 C C . ARG A 1 182 ? -12.945 -18.823 15.790 1.00 95.94 182 ARG A C 1
ATOM 1381 O O . ARG A 1 182 ? -12.538 -19.712 16.536 1.00 95.94 182 ARG A O 1
ATOM 1388 N N . ARG A 1 183 ? -14.197 -18.365 15.830 1.00 91.88 183 ARG A N 1
ATOM 1389 C CA . ARG A 1 183 ? -15.272 -18.901 16.676 1.00 91.88 183 ARG A CA 1
ATOM 1390 C C . ARG A 1 183 ? -16.496 -19.197 15.809 1.00 91.88 183 ARG A C 1
ATOM 1392 O O . ARG A 1 183 ? -17.289 -18.312 15.506 1.00 91.88 183 ARG A O 1
ATOM 1399 N N . GLY A 1 184 ? -16.635 -20.455 15.385 1.00 92.06 184 GLY A N 1
ATOM 1400 C CA . GLY A 1 184 ? -17.672 -20.854 14.430 1.00 92.06 184 GLY A CA 1
ATOM 1401 C C . GLY A 1 184 ? -17.477 -20.164 13.076 1.00 92.06 184 GLY A C 1
ATOM 1402 O O . GLY A 1 184 ? -16.422 -20.308 12.456 1.00 92.06 184 GLY A O 1
ATOM 1403 N N . GLU A 1 185 ? -18.477 -19.396 12.651 1.00 92.38 185 GLU A N 1
ATOM 1404 C CA . GLU A 1 185 ? -18.457 -18.606 11.408 1.00 92.38 185 GLU A CA 1
ATOM 1405 C C . GLU A 1 185 ? -17.957 -17.165 11.606 1.00 92.38 185 GLU A C 1
ATOM 1407 O O . GLU A 1 185 ? -17.934 -16.392 10.654 1.00 92.38 185 GLU A O 1
ATOM 1412 N N . GLN A 1 186 ? -17.555 -16.805 12.828 1.00 94.69 186 GLN A N 1
ATOM 1413 C CA . GLN A 1 186 ? -17.076 -15.471 13.185 1.00 94.69 186 GLN A CA 1
ATOM 1414 C C . GLN A 1 186 ? -15.585 -15.477 13.525 1.00 94.69 186 GLN A C 1
ATOM 1416 O O . GLN A 1 186 ? -14.995 -16.515 13.856 1.00 94.69 186 GLN A O 1
ATOM 1421 N N . PHE A 1 187 ? -14.989 -14.293 13.509 1.00 96.31 187 PHE A N 1
ATOM 1422 C CA . PHE A 1 187 ? -13.639 -14.030 13.979 1.00 96.31 187 PHE A CA 1
ATOM 1423 C C . PHE A 1 187 ? -13.687 -13.095 15.185 1.00 96.31 187 PHE A C 1
ATOM 1425 O O . PHE A 1 187 ? -14.239 -12.003 15.127 1.00 96.31 187 PHE A O 1
ATOM 1432 N N . ASN A 1 188 ? -13.083 -13.529 16.285 1.00 96.88 188 ASN A N 1
ATOM 1433 C CA . ASN A 1 188 ? -12.755 -12.666 17.408 1.00 96.88 188 ASN A CA 1
ATOM 1434 C C . ASN A 1 188 ? -11.380 -12.039 17.125 1.00 96.88 188 ASN A C 1
ATOM 1436 O O . ASN A 1 188 ? -10.397 -12.761 16.912 1.00 96.88 188 ASN A O 1
ATOM 1440 N N . LEU A 1 189 ? -11.337 -10.709 17.117 1.00 97.62 189 LEU A N 1
ATOM 1441 C CA . LEU A 1 189 ? -10.143 -9.908 16.906 1.00 97.62 189 LEU A CA 1
ATOM 1442 C C . LEU A 1 189 ? -9.824 -9.116 18.177 1.00 97.62 189 LEU A C 1
ATOM 1444 O O . LEU A 1 189 ? -10.620 -8.294 18.626 1.00 97.62 189 LEU A O 1
ATOM 1448 N N . GLN A 1 190 ? -8.631 -9.343 18.726 1.00 97.88 190 GLN A N 1
ATOM 1449 C CA . GLN A 1 190 ? -8.128 -8.628 19.898 1.00 97.88 190 GLN A CA 1
ATOM 1450 C C . GLN A 1 190 ? -7.081 -7.611 19.473 1.00 97.88 190 GLN A C 1
ATOM 1452 O O . GLN A 1 190 ? -6.197 -7.922 18.668 1.00 97.88 190 GLN A O 1
ATOM 1457 N N . TYR A 1 191 ? -7.156 -6.403 20.015 1.00 97.31 191 TYR A N 1
ATOM 1458 C CA . TYR A 1 191 ? -6.266 -5.307 19.654 1.00 97.31 191 TYR A CA 1
ATOM 1459 C C . TYR A 1 191 ? -6.027 -4.357 20.830 1.00 97.31 191 TYR A C 1
ATOM 1461 O O . TYR A 1 191 ? -6.812 -4.296 21.766 1.00 97.31 191 TYR A O 1
ATOM 1469 N N . ASP A 1 192 ? -4.925 -3.617 20.786 1.00 96.75 192 ASP A N 1
ATOM 1470 C CA . ASP A 1 192 ? -4.548 -2.622 21.797 1.00 96.75 192 ASP A CA 1
ATOM 1471 C C . ASP A 1 192 ? -3.864 -1.437 21.107 1.00 96.75 192 ASP A C 1
ATOM 1473 O O . ASP A 1 192 ? -3.479 -1.506 19.932 1.00 96.75 192 ASP A O 1
ATOM 1477 N N . ARG A 1 193 ? -3.679 -0.335 21.826 1.00 92.62 193 ARG A N 1
ATOM 1478 C CA . ARG A 1 193 ? -2.953 0.825 21.325 1.00 92.62 193 ARG A CA 1
ATOM 1479 C C . ARG A 1 193 ? -1.499 0.475 21.034 1.00 92.62 193 ARG A C 1
ATOM 1481 O O . ARG A 1 193 ? -0.754 0.002 21.892 1.00 92.62 193 ARG A O 1
ATOM 1488 N N . TYR A 1 194 ? -1.046 0.785 19.823 1.00 87.81 194 TYR A N 1
ATOM 1489 C CA . TYR A 1 194 ? 0.317 0.499 19.396 1.00 87.81 194 TYR A CA 1
ATOM 1490 C C . TYR A 1 194 ? 1.346 1.312 20.176 1.00 87.81 194 TYR A C 1
ATOM 1492 O O . TYR A 1 194 ? 2.356 0.756 20.618 1.00 87.81 194 TYR A O 1
ATOM 1500 N N . ARG A 1 195 ? 1.144 2.626 20.341 1.00 84.62 195 ARG A N 1
ATOM 1501 C CA . ARG A 1 195 ? 2.119 3.485 21.031 1.00 84.62 195 ARG A CA 1
ATOM 1502 C C . ARG A 1 195 ? 2.062 3.352 22.545 1.00 84.62 195 ARG A C 1
ATOM 1504 O O . ARG A 1 195 ? 3.133 3.277 23.146 1.00 84.62 195 ARG A O 1
ATOM 1511 N N . ASN A 1 196 ? 0.865 3.264 23.126 1.00 88.69 196 ASN A N 1
ATOM 1512 C CA . ASN A 1 196 ? 0.656 3.185 24.574 1.00 88.69 196 ASN A CA 1
ATOM 1513 C C . ASN A 1 196 ? -0.240 1.993 24.978 1.00 88.69 196 ASN A C 1
ATOM 1515 O O . ASN A 1 196 ? -1.430 2.210 25.241 1.00 88.69 196 ASN A O 1
ATOM 1519 N N . PRO A 1 197 ? 0.322 0.767 25.001 1.00 91.75 197 PRO A N 1
ATOM 1520 C CA . PRO A 1 197 ? -0.405 -0.450 25.354 1.00 91.75 197 PRO A CA 1
ATOM 1521 C C . PRO A 1 197 ? -1.003 -0.407 26.766 1.00 91.75 197 PRO A C 1
ATOM 1523 O O . PRO A 1 197 ? -0.527 0.340 27.625 1.00 91.75 197 PRO A O 1
ATOM 1526 N N . GLY A 1 198 ? -2.006 -1.244 27.013 1.00 93.44 198 GLY A N 1
ATOM 1527 C CA . GLY A 1 198 ? -2.703 -1.388 28.293 1.00 93.44 198 GLY A CA 1
ATOM 1528 C C . GLY A 1 198 ? -4.204 -1.096 28.233 1.00 93.44 198 GLY A C 1
ATOM 1529 O O . GLY A 1 198 ? -4.828 -0.990 29.285 1.00 93.44 198 GLY A O 1
ATOM 1530 N N . ASP A 1 199 ? -4.772 -0.941 27.036 1.00 93.44 199 ASP A N 1
ATOM 1531 C CA . ASP A 1 199 ? -6.210 -0.782 26.792 1.00 93.44 199 ASP A CA 1
ATOM 1532 C C . ASP A 1 199 ? -6.657 -1.834 25.766 1.00 93.44 199 ASP A C 1
ATOM 1534 O O . ASP A 1 199 ? -7.026 -1.512 24.635 1.00 93.44 199 ASP A O 1
ATOM 1538 N N . GLU A 1 200 ? -6.536 -3.110 26.145 1.00 96.19 200 GLU A N 1
ATOM 1539 C CA . GLU A 1 200 ? -6.925 -4.233 25.292 1.00 96.19 200 GLU A CA 1
ATOM 1540 C C . GLU A 1 200 ? -8.436 -4.226 25.033 1.00 96.19 200 GLU A C 1
ATOM 1542 O O . GLU A 1 200 ? -9.258 -4.115 25.946 1.00 96.19 200 GLU A O 1
ATOM 1547 N N . ARG A 1 201 ? -8.792 -4.368 23.759 1.00 96.62 201 ARG A N 1
ATOM 1548 C CA . ARG A 1 201 ? -10.160 -4.385 23.247 1.00 96.62 201 ARG A CA 1
ATOM 1549 C C . ARG A 1 201 ? -10.388 -5.633 22.414 1.00 96.62 201 ARG A C 1
ATOM 1551 O O . ARG A 1 201 ? -9.456 -6.219 21.858 1.00 96.62 201 ARG A O 1
ATOM 1558 N N . GLU A 1 202 ? -11.651 -6.014 22.316 1.00 96.25 202 GLU A N 1
ATOM 1559 C CA . GLU A 1 202 ? -12.097 -7.181 21.570 1.00 96.25 202 GLU A CA 1
ATOM 1560 C C . GLU A 1 202 ? -13.321 -6.816 20.731 1.00 96.25 202 GLU A C 1
ATOM 1562 O O . GLU A 1 202 ? -14.283 -6.263 21.260 1.00 96.25 202 GLU A O 1
ATOM 1567 N N . ASP A 1 203 ? -13.279 -7.166 19.445 1.00 96.06 203 ASP A N 1
ATOM 1568 C CA . ASP A 1 203 ? -14.384 -7.015 18.499 1.00 96.06 203 ASP A CA 1
ATOM 1569 C C . ASP A 1 203 ? -14.665 -8.345 17.779 1.00 96.06 203 ASP A C 1
ATOM 1571 O O . ASP A 1 203 ? -13.779 -9.187 17.596 1.00 96.06 203 ASP A O 1
ATOM 1575 N N . ILE A 1 204 ? -15.917 -8.530 17.347 1.00 95.12 204 ILE A N 1
ATOM 1576 C CA . ILE A 1 204 ? -16.372 -9.716 16.607 1.00 95.12 204 ILE A CA 1
ATOM 1577 C C . ILE A 1 204 ? -16.732 -9.321 15.174 1.00 95.12 204 ILE A C 1
ATOM 1579 O O . ILE A 1 204 ? -17.513 -8.387 14.959 1.00 95.12 204 ILE A O 1
ATOM 1583 N N . PHE A 1 205 ? -16.193 -10.079 14.221 1.00 94.56 205 PHE A N 1
ATOM 1584 C CA . PHE A 1 205 ? -16.385 -9.930 12.779 1.00 94.56 205 PHE A CA 1
ATOM 1585 C C . PHE A 1 205 ? -17.042 -11.168 12.171 1.00 94.56 205 PHE A C 1
ATOM 1587 O O . PHE A 1 205 ? -16.637 -12.296 12.538 1.00 94.56 205 PHE A O 1
#

Foldseek 3Di:
DAEEEAEAQEPVNLVVLLVCQQPPYQYEYFALAADLVPADDDVVVVVNDPDADVVRHLCPGTRYNNQQAFQNKQFQAQDPVPDPCPCVVQNRVVVNVVSVVVVVLLCVQFPDHWDWDDDDPVVVVVVQVVQVVVVHGDDDTTITGNGRVRRSSSSVSSVVVSVVRHPSYHYDYQKDWPDWDDDPPKIKIWIARNVDGDDIDIDID